Protein AF-V8NQJ3-F1 (afdb_monomer)

pLDDT: mean 72.66, std 20.2, range [33.78, 96.94]

Foldseek 3Di:
DDDPPCVVVVPDDDDDLADFPAWPAWDDLDPPGAIKTKTQQDWDFPDADPPRWTKIARAFMFIFGPDPDDTDNRVHHHDCVRPPPPPDDDDPDDDDDDDDPPDDDDDDDDDDDDDDCVVVVVVVVVVVVSVVVSVVVVRCVRNVVSPDMDTPVDGPVDDPVVVVVVPDDPDDPVPPDDPPPPPDDD

Structure (mmCIF, N/CA/C/O backbone):
data_AF-V8NQJ3-F1
#
_entry.id   AF-V8NQJ3-F1
#
loop_
_atom_site.group_PDB
_atom_site.id
_atom_site.type_symbol
_atom_site.label_atom_id
_atom_site.label_alt_id
_atom_site.label_comp_id
_atom_site.label_asym_id
_atom_site.label_entity_id
_atom_site.label_seq_id
_atom_site.pdbx_PDB_ins_code
_atom_site.Cartn_x
_atom_site.Cartn_y
_atom_site.Cartn_z
_atom_site.occupancy
_atom_site.B_iso_or_equiv
_atom_site.auth_seq_id
_atom_site.auth_comp_id
_atom_site.auth_asym_id
_atom_site.auth_atom_id
_atom_site.pdbx_PDB_model_num
ATOM 1 N N . SER A 1 1 ? 23.469 13.406 15.834 1.00 38.50 1 SER A N 1
ATOM 2 C CA . SER A 1 1 ? 22.458 12.805 16.725 1.00 38.50 1 SER A CA 1
ATOM 3 C C . SER A 1 1 ? 21.924 11.533 16.077 1.00 38.50 1 SER A C 1
ATOM 5 O O . SER A 1 1 ? 21.047 11.592 15.229 1.00 38.50 1 SER A O 1
ATOM 7 N N . SER A 1 2 ? 22.512 10.380 16.403 1.00 43.56 2 SER A N 1
ATOM 8 C CA . SER A 1 2 ? 22.110 9.062 15.890 1.00 43.56 2 SER A CA 1
ATOM 9 C C . SER A 1 2 ? 21.395 8.282 16.999 1.00 43.56 2 SER A C 1
ATOM 11 O O . SER A 1 2 ? 22.051 7.625 17.801 1.00 43.56 2 SER A O 1
ATOM 13 N N . SER A 1 3 ? 20.068 8.386 17.094 1.00 43.66 3 SER A N 1
ATOM 14 C CA . SER A 1 3 ? 19.289 7.734 18.166 1.00 43.66 3 SER A CA 1
ATOM 15 C C . SER A 1 3 ? 18.187 6.798 17.660 1.00 43.66 3 SER A C 1
ATOM 17 O O . SER A 1 3 ? 17.206 6.592 18.358 1.00 43.66 3 SER A O 1
ATOM 19 N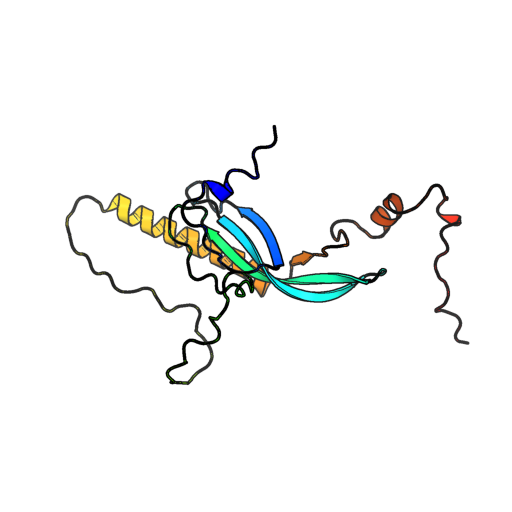 N . ALA A 1 4 ? 18.304 6.249 16.448 1.00 50.66 4 ALA A N 1
ATOM 20 C CA . ALA A 1 4 ? 17.268 5.363 15.903 1.00 50.66 4 ALA A CA 1
ATOM 21 C C . ALA A 1 4 ? 17.498 3.871 16.222 1.00 50.66 4 ALA A C 1
ATOM 23 O O . ALA A 1 4 ? 16.553 3.095 16.238 1.00 50.66 4 ALA A O 1
ATOM 24 N N . ALA A 1 5 ? 18.742 3.450 16.479 1.00 47.25 5 ALA A N 1
ATOM 25 C CA . ALA A 1 5 ? 19.069 2.029 16.647 1.00 47.25 5 ALA A CA 1
ATOM 26 C C . ALA A 1 5 ? 18.864 1.503 18.082 1.00 47.25 5 ALA A C 1
ATOM 28 O O . ALA A 1 5 ? 18.728 0.299 18.279 1.00 47.25 5 ALA A O 1
ATOM 29 N N . THR A 1 6 ? 18.835 2.385 19.085 1.00 47.88 6 THR A N 1
ATOM 30 C CA . THR A 1 6 ? 18.757 2.018 20.510 1.00 47.88 6 THR A CA 1
ATOM 31 C C . THR A 1 6 ? 17.348 1.657 20.987 1.00 47.88 6 THR A C 1
ATOM 33 O O . THR A 1 6 ? 17.214 1.009 22.019 1.00 47.88 6 THR A O 1
ATOM 36 N N . ASP A 1 7 ? 16.307 2.030 20.243 1.00 54.75 7 ASP A N 1
ATOM 37 C CA . ASP A 1 7 ? 14.912 1.906 20.689 1.00 54.75 7 ASP A CA 1
ATOM 38 C C . ASP A 1 7 ? 14.389 0.456 20.610 1.00 54.75 7 ASP A C 1
ATOM 40 O O . ASP A 1 7 ? 13.633 -0.006 21.459 1.00 54.75 7 ASP A O 1
ATOM 44 N N . LEU A 1 8 ? 14.890 -0.332 19.652 1.00 53.75 8 LEU A N 1
ATOM 45 C CA . LEU A 1 8 ? 14.548 -1.756 19.513 1.00 53.75 8 LEU A CA 1
ATOM 46 C C . LEU A 1 8 ? 15.087 -2.627 20.658 1.00 53.75 8 LEU A C 1
ATOM 48 O O . LEU A 1 8 ? 14.506 -3.667 20.949 1.00 53.75 8 LEU A O 1
ATOM 52 N N . LEU A 1 9 ? 16.186 -2.216 21.302 1.00 53.75 9 LEU A N 1
ATOM 53 C CA . LEU A 1 9 ? 16.760 -2.922 22.456 1.00 53.75 9 LEU A CA 1
ATOM 54 C C . LEU A 1 9 ? 16.018 -2.605 23.763 1.00 53.75 9 LEU A C 1
ATOM 56 O O . LEU A 1 9 ? 16.155 -3.344 24.735 1.00 53.75 9 LEU A O 1
ATOM 60 N N . LEU A 1 10 ? 15.253 -1.508 23.785 1.00 56.38 10 LEU A N 1
ATOM 61 C CA . LEU A 1 10 ? 14.427 -1.071 24.914 1.00 56.38 10 LEU A CA 1
ATOM 62 C C . LEU A 1 10 ? 12.956 -1.479 24.759 1.00 56.38 10 LEU A C 1
ATOM 64 O O . LEU A 1 10 ? 12.214 -1.459 25.741 1.00 56.38 10 LEU A O 1
ATOM 68 N N . ALA A 1 11 ? 12.535 -1.863 23.552 1.00 60.19 11 ALA A N 1
ATOM 69 C CA . ALA A 1 11 ? 11.205 -2.386 23.292 1.00 60.19 11 ALA A CA 1
ATOM 70 C C . ALA A 1 11 ? 10.980 -3.670 24.105 1.00 60.19 11 ALA A C 1
ATOM 72 O O . ALA A 1 11 ? 11.641 -4.690 23.903 1.00 60.19 11 ALA A O 1
ATOM 73 N N . TRP A 1 12 ? 10.035 -3.617 25.042 1.00 51.47 12 TRP A N 1
ATOM 74 C CA . TRP A 1 12 ? 9.617 -4.785 25.805 1.00 51.47 12 TRP A CA 1
ATOM 75 C C . TRP A 1 12 ? 8.972 -5.796 24.850 1.00 51.47 12 TRP A C 1
ATOM 77 O O . TRP A 1 12 ? 7.863 -5.586 24.376 1.00 51.47 12 TRP A O 1
ATOM 87 N N . ASN A 1 13 ? 9.685 -6.890 24.572 1.00 64.94 13 ASN A N 1
ATOM 88 C CA . ASN A 1 13 ? 9.220 -8.045 23.799 1.00 64.94 13 ASN A CA 1
ATOM 89 C C . ASN A 1 13 ? 8.746 -7.726 22.357 1.00 64.94 13 ASN A C 1
ATOM 91 O O . ASN A 1 13 ? 7.544 -7.727 22.086 1.00 64.94 13 ASN A O 1
ATOM 95 N N . PRO A 1 14 ? 9.662 -7.469 21.401 1.00 74.50 14 PRO A N 1
ATOM 96 C CA . PRO A 1 14 ? 9.281 -7.230 20.011 1.00 74.50 14 PRO A CA 1
ATOM 97 C C . PRO A 1 14 ? 8.636 -8.475 19.383 1.00 74.50 14 PRO A C 1
ATOM 99 O O . PRO A 1 14 ? 9.242 -9.545 19.318 1.00 74.50 14 PRO A O 1
ATOM 102 N N . ILE A 1 15 ? 7.419 -8.318 18.858 1.00 77.56 15 ILE A N 1
ATOM 103 C CA . ILE A 1 15 ? 6.673 -9.380 18.171 1.00 77.56 15 ILE A CA 1
ATOM 104 C C . ILE A 1 15 ? 6.784 -9.179 16.657 1.00 77.56 15 ILE A C 1
ATOM 106 O O . ILE A 1 15 ? 6.518 -8.101 16.126 1.00 77.56 15 ILE A O 1
ATOM 110 N N . CYS A 1 16 ? 7.164 -10.233 15.934 1.00 83.38 16 CYS A N 1
ATOM 111 C CA . CYS A 1 16 ? 7.208 -10.202 14.477 1.00 83.38 16 CYS A CA 1
ATOM 112 C C . CYS A 1 16 ? 5.820 -10.481 13.885 1.00 83.38 16 CYS A C 1
ATOM 114 O O . CYS A 1 16 ? 5.346 -11.614 13.934 1.00 83.38 16 CYS A O 1
ATOM 116 N N . LEU A 1 17 ? 5.210 -9.462 13.273 1.00 83.31 17 LEU A N 1
ATOM 117 C CA . LEU A 1 17 ? 3.876 -9.569 12.668 1.00 83.31 17 LEU A CA 1
ATOM 118 C C . LEU A 1 17 ? 3.873 -10.220 11.277 1.00 83.31 17 LEU A C 1
ATOM 120 O O . LEU A 1 17 ? 2.844 -10.731 10.862 1.00 83.31 17 LEU A O 1
ATOM 124 N N . GLY A 1 18 ? 5.005 -10.221 10.565 1.00 88.00 18 GLY A N 1
ATOM 125 C CA . GLY A 1 18 ? 5.142 -10.836 9.242 1.00 88.00 18 GLY A CA 1
ATOM 126 C C . GLY A 1 18 ? 5.913 -9.973 8.243 1.00 88.00 18 GLY A C 1
ATOM 127 O O . GLY A 1 18 ? 6.591 -9.015 8.622 1.00 88.00 18 GLY A O 1
ATOM 128 N N . LEU A 1 19 ? 5.841 -10.353 6.969 1.00 89.81 19 LEU A N 1
ATOM 129 C CA . LEU A 1 19 ? 6.437 -9.660 5.830 1.00 89.81 19 LEU A CA 1
ATOM 130 C C . LEU A 1 19 ? 5.389 -8.830 5.082 1.00 89.81 19 LEU A C 1
ATOM 132 O O . LEU A 1 19 ? 4.207 -9.168 5.044 1.00 89.81 19 LEU A O 1
ATOM 136 N N . ILE A 1 20 ? 5.862 -7.747 4.472 1.00 94.19 20 ILE A N 1
ATOM 137 C CA . ILE A 1 20 ? 5.082 -6.825 3.648 1.00 94.19 20 ILE A CA 1
ATOM 138 C C . ILE A 1 20 ? 5.884 -6.428 2.408 1.00 94.19 20 ILE A C 1
ATOM 140 O O . ILE A 1 20 ? 7.114 -6.444 2.424 1.00 94.19 20 ILE A O 1
ATOM 144 N N . GLU A 1 21 ? 5.178 -6.027 1.357 1.00 94.94 21 GLU A N 1
ATOM 145 C CA . GLU A 1 21 ? 5.757 -5.593 0.078 1.00 94.94 21 GLU A CA 1
ATOM 146 C C . GLU A 1 21 ? 6.196 -4.123 0.093 1.00 94.94 21 GLU A C 1
ATOM 148 O O . GLU A 1 21 ? 7.032 -3.700 -0.706 1.00 94.94 21 GLU A O 1
ATOM 153 N N . GLY A 1 22 ? 5.614 -3.317 0.983 1.00 93.75 22 GLY A N 1
ATOM 154 C CA . GLY A 1 22 ? 5.926 -1.897 1.082 1.00 93.75 22 GLY A CA 1
ATOM 155 C C . GLY A 1 22 ? 5.075 -1.155 2.104 1.00 93.75 22 GLY A C 1
ATOM 156 O O . GLY A 1 22 ? 4.089 -1.675 2.623 1.00 93.75 22 GLY A O 1
ATOM 157 N N . ILE A 1 23 ? 5.465 0.085 2.387 1.00 95.31 23 ILE A N 1
ATOM 158 C CA . ILE A 1 23 ? 4.742 1.001 3.273 1.00 95.31 23 ILE A CA 1
ATOM 159 C C . ILE A 1 23 ? 4.101 2.073 2.397 1.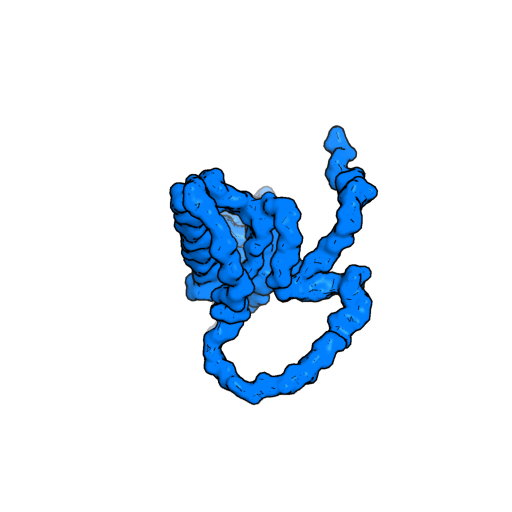00 95.31 23 ILE A C 1
ATOM 161 O O . ILE A 1 23 ? 4.791 2.702 1.599 1.00 95.31 23 ILE A O 1
ATOM 165 N N . ILE A 1 24 ? 2.797 2.293 2.559 1.00 95.19 24 ILE A N 1
ATOM 166 C CA . ILE A 1 24 ? 2.090 3.395 1.893 1.00 95.19 24 ILE A CA 1
ATOM 167 C C . ILE A 1 24 ? 2.265 4.670 2.719 1.00 95.19 24 ILE A C 1
ATOM 169 O O . ILE A 1 24 ? 2.601 5.722 2.184 1.00 95.19 24 ILE A O 1
ATOM 173 N N . GLY A 1 25 ? 2.066 4.574 4.035 1.00 94.44 25 GLY A N 1
ATOM 174 C CA . GLY A 1 25 ? 2.270 5.691 4.952 1.00 94.44 25 GLY A CA 1
ATOM 175 C C . GLY A 1 25 ? 1.344 5.651 6.159 1.00 94.44 25 GLY A C 1
ATOM 176 O O . GLY A 1 25 ? 0.663 4.658 6.410 1.00 94.44 25 GLY A O 1
ATOM 177 N N . LYS A 1 26 ? 1.323 6.757 6.906 1.00 94.12 26 LYS A N 1
ATOM 178 C CA . LYS A 1 26 ? 0.392 6.968 8.019 1.00 94.12 26 LYS A CA 1
ATOM 179 C C . LYS A 1 26 ? -0.788 7.827 7.570 1.00 94.12 26 LYS A C 1
ATOM 181 O O . LYS A 1 26 ? -0.587 8.823 6.877 1.00 94.12 26 LYS A O 1
ATOM 186 N N . ILE A 1 27 ? -1.993 7.484 8.003 1.00 93.56 27 ILE A N 1
ATOM 187 C CA . ILE A 1 27 ? -3.217 8.226 7.693 1.00 93.56 27 ILE A CA 1
ATOM 188 C C . ILE A 1 27 ? -4.071 8.397 8.945 1.00 93.56 27 ILE A C 1
ATOM 190 O O . ILE A 1 27 ? -4.135 7.511 9.790 1.00 93.56 27 ILE A O 1
ATOM 194 N N . GLN A 1 28 ? -4.747 9.534 9.053 1.00 93.31 28 GLN A N 1
ATOM 195 C CA . GLN A 1 28 ? -5.809 9.743 10.025 1.00 93.31 28 GLN A CA 1
ATOM 196 C C . GLN A 1 28 ? -7.115 9.932 9.253 1.00 93.31 28 GLN A C 1
ATOM 198 O O . GLN A 1 28 ? -7.254 10.893 8.502 1.00 93.31 28 GLN A O 1
ATOM 203 N N . LEU A 1 29 ? -8.053 8.993 9.398 1.00 89.81 29 LEU A N 1
ATOM 204 C CA . LEU A 1 29 ? -9.296 8.983 8.612 1.00 89.81 29 LEU A CA 1
ATOM 205 C C . LEU A 1 29 ? -10.284 10.076 9.048 1.00 89.81 29 LEU A C 1
ATOM 207 O O . LEU A 1 29 ? -11.087 10.548 8.250 1.00 89.81 29 LEU A O 1
ATOM 211 N N . HIS A 1 30 ? -10.221 10.480 10.315 1.00 90.94 30 HIS A N 1
ATOM 212 C CA . HIS A 1 30 ? -10.990 11.579 10.890 1.00 90.94 30 HIS A CA 1
ATOM 213 C C . HIS A 1 30 ? -10.232 12.130 12.102 1.00 90.94 30 HIS A C 1
ATOM 215 O O . HIS A 1 30 ? -9.543 11.366 12.774 1.00 90.94 30 HIS A O 1
ATOM 221 N N . THR A 1 31 ? -10.384 13.416 12.424 1.00 88.88 31 THR A N 1
ATOM 222 C CA . THR A 1 31 ? -9.648 14.085 13.521 1.00 88.88 31 THR A CA 1
ATOM 223 C C . THR A 1 31 ? -9.792 13.383 14.867 1.00 88.88 31 THR A C 1
ATOM 225 O O . THR A 1 31 ? -8.861 13.368 15.666 1.00 88.88 31 THR A O 1
ATOM 228 N N . ASP A 1 32 ? -10.950 12.766 15.092 1.00 86.44 32 ASP A N 1
ATOM 229 C CA . ASP A 1 32 ? -11.252 12.065 16.339 1.00 86.44 32 ASP A CA 1
ATOM 230 C C . ASP A 1 32 ? -10.843 10.586 16.311 1.00 86.44 32 ASP A C 1
ATOM 232 O O . ASP A 1 32 ? -10.880 9.930 17.349 1.00 86.44 32 ASP A O 1
ATOM 236 N N . LEU A 1 33 ? -10.485 10.027 15.154 1.00 86.50 33 LEU A N 1
ATOM 237 C CA . LEU A 1 33 ? -10.079 8.626 14.994 1.00 86.50 33 LEU A CA 1
ATOM 238 C C . LEU A 1 33 ? -8.562 8.453 15.190 1.00 86.50 33 LEU A C 1
ATOM 240 O O . LEU A 1 33 ? -7.808 9.417 15.009 1.00 86.50 33 LEU A O 1
ATOM 244 N N . PRO A 1 34 ? -8.099 7.243 15.568 1.00 88.62 34 PRO A N 1
ATOM 245 C CA . PRO A 1 34 ? -6.674 6.967 15.700 1.00 88.62 34 PRO A CA 1
ATOM 246 C C . PRO A 1 34 ? -5.944 7.096 14.359 1.00 88.62 34 PRO A C 1
ATOM 248 O O . PRO A 1 34 ? -6.537 7.076 13.277 1.00 88.62 34 PRO A O 1
ATOM 251 N N . TRP A 1 35 ? -4.621 7.214 14.441 1.00 92.19 35 TRP A N 1
ATOM 252 C CA . TRP A 1 35 ? -3.763 7.090 13.271 1.00 92.19 35 TRP A CA 1
ATOM 253 C C . TRP A 1 35 ? -3.672 5.631 12.839 1.00 92.19 35 TRP A C 1
ATOM 255 O O . TRP A 1 35 ? -3.605 4.730 13.669 1.00 92.19 35 TRP A O 1
ATOM 265 N N . TRP A 1 36 ? -3.610 5.418 11.534 1.00 91.94 36 TRP A N 1
ATOM 266 C CA . TRP A 1 36 ? -3.482 4.117 10.901 1.00 91.94 36 TRP A CA 1
ATOM 267 C C . TRP A 1 36 ? -2.198 4.069 10.081 1.00 91.94 36 TRP A C 1
ATOM 269 O O . TRP A 1 36 ? -1.865 5.022 9.375 1.00 91.94 36 TRP A O 1
ATOM 279 N N . LEU A 1 37 ? -1.483 2.953 10.156 1.00 93.00 37 LEU A N 1
ATOM 280 C CA . LEU A 1 37 ? -0.360 2.632 9.287 1.00 93.00 37 LEU A CA 1
ATOM 281 C C . LEU A 1 37 ? -0.857 1.748 8.144 1.00 93.00 37 LEU A C 1
ATOM 283 O O . LEU A 1 37 ? -1.357 0.649 8.379 1.00 93.00 37 LEU A O 1
ATOM 287 N N . LEU A 1 38 ? -0.712 2.232 6.914 1.00 94.00 38 LEU A N 1
ATOM 288 C CA . LEU A 1 38 ? -1.087 1.512 5.704 1.00 94.00 38 LEU A CA 1
ATOM 289 C C . LEU A 1 38 ? 0.124 0.826 5.087 1.00 94.00 38 LEU A C 1
ATOM 291 O O . LEU A 1 38 ? 1.142 1.466 4.793 1.00 94.00 38 LEU A O 1
ATOM 295 N N . LEU A 1 39 ? -0.019 -0.472 4.846 1.00 94.62 39 LEU A N 1
ATOM 296 C CA . LEU A 1 39 ? 1.024 -1.335 4.307 1.00 94.62 39 LEU A CA 1
ATOM 297 C C . LEU A 1 39 ? 0.517 -2.060 3.059 1.00 94.62 39 LEU A C 1
ATOM 299 O O . LEU A 1 39 ? -0.655 -2.426 2.966 1.00 94.62 39 LEU A O 1
ATOM 303 N N . ILE A 1 40 ? 1.421 -2.306 2.117 1.00 95.50 40 ILE A N 1
ATOM 304 C CA . ILE A 1 40 ? 1.184 -3.148 0.947 1.00 95.50 40 ILE A CA 1
ATOM 305 C C . ILE A 1 40 ? 1.408 -4.592 1.382 1.00 95.50 40 ILE A C 1
ATOM 307 O O . ILE A 1 40 ? 2.528 -4.986 1.710 1.00 95.50 40 ILE A O 1
ATOM 311 N N . ARG A 1 41 ? 0.335 -5.381 1.389 1.00 93.81 41 ARG A N 1
ATOM 312 C CA . ARG A 1 41 ? 0.388 -6.798 1.755 1.00 93.81 41 ARG A CA 1
ATOM 313 C C . ARG A 1 41 ? 0.665 -7.676 0.543 1.00 93.81 41 ARG A C 1
ATOM 315 O O . ARG A 1 41 ? 1.422 -8.628 0.653 1.00 93.81 41 ARG A O 1
ATOM 322 N N . GLN A 1 42 ? 0.033 -7.380 -0.591 1.00 94.56 42 GLN A N 1
ATOM 323 C CA . GLN A 1 42 ? 0.224 -8.129 -1.830 1.00 94.56 42 GLN A CA 1
ATOM 324 C C . GLN A 1 42 ? 0.298 -7.185 -3.023 1.00 94.56 42 GLN A C 1
ATOM 326 O O . GLN A 1 42 ? -0.355 -6.135 -3.067 1.00 94.56 42 GLN A O 1
ATOM 331 N N . LYS A 1 43 ? 1.079 -7.611 -4.010 1.00 95.44 43 LYS A N 1
ATOM 332 C CA . LYS A 1 43 ? 1.227 -6.961 -5.306 1.00 95.44 43 LYS A CA 1
ATOM 333 C C . LYS A 1 43 ? 1.188 -8.004 -6.419 1.00 95.44 43 LYS A C 1
ATOM 335 O O . LYS A 1 43 ? 1.416 -9.188 -6.179 1.00 95.44 43 LYS A O 1
ATOM 340 N N . VAL A 1 44 ? 0.971 -7.553 -7.646 1.00 96.25 44 VAL A N 1
ATOM 341 C CA . VAL A 1 44 ? 1.177 -8.359 -8.855 1.00 96.25 44 VAL A CA 1
ATOM 342 C C . VAL A 1 44 ? 1.981 -7.556 -9.870 1.00 96.25 44 VAL A C 1
ATOM 344 O O . VAL A 1 44 ? 1.749 -6.361 -10.033 1.00 96.25 44 VAL A O 1
ATOM 347 N N . VAL A 1 45 ? 2.942 -8.187 -10.543 1.00 96.69 45 VAL A N 1
ATOM 348 C CA . VAL A 1 45 ? 3.663 -7.550 -11.654 1.00 96.69 45 VAL A CA 1
ATOM 349 C C . VAL A 1 45 ? 2.736 -7.519 -12.864 1.00 96.69 45 VAL A C 1
ATOM 351 O O . VAL A 1 45 ? 2.261 -8.563 -13.303 1.00 96.69 45 VAL A O 1
ATOM 354 N N . VAL A 1 46 ? 2.462 -6.326 -13.387 1.00 96.81 46 VAL A N 1
ATOM 355 C CA . VAL A 1 46 ? 1.551 -6.115 -14.527 1.00 96.81 46 VAL A CA 1
ATOM 356 C C . VAL A 1 46 ? 2.284 -5.806 -15.827 1.00 96.81 46 VAL A C 1
ATOM 358 O O . VAL A 1 46 ? 1.684 -5.827 -16.896 1.00 96.81 46 VAL A O 1
ATOM 361 N N . GLY A 1 47 ? 3.582 -5.521 -15.753 1.00 95.56 47 GLY A N 1
ATOM 362 C CA . GLY A 1 47 ? 4.395 -5.237 -16.923 1.00 95.56 47 GLY A CA 1
ATOM 363 C C . GLY A 1 47 ? 5.830 -4.897 -16.557 1.00 95.56 47 GLY A C 1
ATOM 364 O O . GLY A 1 47 ? 6.183 -4.805 -15.381 1.00 95.56 47 GLY A O 1
ATOM 365 N N . LYS A 1 48 ? 6.644 -4.695 -17.591 1.00 94.88 48 LYS A N 1
ATOM 366 C CA . LYS A 1 48 ? 8.037 -4.268 -17.474 1.00 94.88 48 LYS A CA 1
ATOM 367 C C . LYS A 1 48 ? 8.283 -3.060 -18.360 1.00 94.88 48 LYS A C 1
ATOM 369 O O . LYS A 1 48 ? 7.858 -3.042 -19.515 1.00 94.88 48 LYS A O 1
ATOM 374 N N . LEU A 1 49 ? 8.966 -2.062 -17.818 1.00 89.69 49 LEU A N 1
ATOM 375 C CA . LEU A 1 49 ? 9.473 -0.925 -18.578 1.00 89.69 49 LEU A CA 1
ATOM 376 C C . LEU A 1 49 ? 10.876 -1.239 -19.127 1.00 89.69 49 LEU A C 1
ATOM 378 O O . LEU A 1 49 ? 11.539 -2.152 -18.623 1.00 89.69 49 LEU A O 1
ATOM 382 N N . PRO A 1 50 ? 11.350 -0.500 -20.150 1.00 87.00 50 PRO A N 1
ATOM 383 C CA . PRO A 1 50 ? 12.714 -0.643 -20.653 1.00 87.00 50 PRO A CA 1
ATOM 384 C C . PRO A 1 50 ? 13.744 -0.545 -19.524 1.00 87.00 50 PRO A C 1
ATOM 386 O O . PRO A 1 50 ? 13.617 0.314 -18.657 1.00 87.00 50 PRO A O 1
ATOM 389 N N . GLY A 1 51 ? 14.763 -1.406 -19.552 1.00 85.81 51 GLY A N 1
ATOM 390 C CA . GLY A 1 51 ? 15.718 -1.535 -18.444 1.00 85.81 51 GLY A CA 1
ATOM 391 C C . GLY A 1 51 ? 15.299 -2.544 -17.370 1.00 85.81 51 GLY A C 1
ATOM 392 O O . GLY A 1 51 ? 15.833 -2.501 -16.269 1.00 85.81 51 GLY A O 1
ATOM 393 N N . ASP A 1 52 ? 14.358 -3.441 -17.689 1.00 90.94 52 ASP A N 1
ATOM 394 C CA . ASP A 1 52 ? 13.870 -4.507 -16.801 1.00 90.94 52 ASP A CA 1
ATOM 395 C C . ASP A 1 52 ? 13.269 -3.997 -15.482 1.00 90.94 52 ASP A C 1
ATOM 397 O O . ASP A 1 52 ? 13.319 -4.663 -14.448 1.00 90.94 52 ASP A O 1
ATOM 401 N N . HIS A 1 53 ? 12.651 -2.815 -15.514 1.00 93.06 53 HIS A N 1
ATOM 402 C CA . HIS A 1 53 ? 11.955 -2.271 -14.353 1.00 93.06 53 HIS A CA 1
ATOM 403 C C . HIS A 1 53 ? 10.540 -2.841 -14.257 1.00 93.06 53 HIS A C 1
ATOM 405 O O . HIS A 1 53 ? 9.680 -2.543 -15.091 1.00 93.06 53 HIS A O 1
ATOM 411 N N . ASP A 1 54 ? 10.278 -3.626 -13.215 1.00 96.44 54 ASP A N 1
ATOM 412 C CA . ASP A 1 54 ? 8.954 -4.190 -12.963 1.00 96.44 54 ASP A CA 1
ATOM 413 C C . ASP A 1 54 ? 7.960 -3.105 -12.539 1.00 96.44 54 ASP A C 1
ATOM 415 O O . ASP A 1 54 ? 8.212 -2.325 -11.614 1.00 96.44 54 ASP A O 1
ATOM 419 N N . VAL A 1 55 ? 6.790 -3.107 -13.174 1.00 96.94 55 VAL A N 1
ATOM 420 C CA . VAL A 1 55 ? 5.624 -2.326 -12.761 1.00 96.94 55 VAL A CA 1
ATOM 421 C C . VAL A 1 55 ? 4.702 -3.243 -11.976 1.00 96.94 55 VAL A C 1
ATOM 423 O O . VAL A 1 55 ? 4.191 -4.238 -12.494 1.00 96.94 55 VAL A O 1
ATOM 426 N N . CYS A 1 56 ? 4.494 -2.907 -10.709 1.00 96.94 56 CYS A N 1
ATOM 427 C CA . CYS A 1 56 ? 3.665 -3.655 -9.781 1.00 96.94 56 CYS A CA 1
ATOM 428 C C . CYS A 1 56 ? 2.345 -2.921 -9.547 1.00 96.94 56 CYS A C 1
ATOM 430 O O . CYS A 1 56 ? 2.330 -1.717 -9.302 1.00 96.94 56 CYS A O 1
ATOM 432 N N . LYS A 1 57 ? 1.241 -3.660 -9.565 1.00 96.62 57 LYS A N 1
ATOM 433 C CA . LYS A 1 57 ? -0.072 -3.216 -9.103 1.00 96.62 57 LYS A CA 1
ATOM 434 C C . LYS A 1 57 ? -0.278 -3.682 -7.668 1.00 96.62 57 LYS A C 1
ATOM 436 O O . LYS A 1 57 ? -0.008 -4.844 -7.358 1.00 96.62 57 LYS A O 1
ATOM 441 N N . ILE A 1 58 ? -0.769 -2.800 -6.804 1.00 96.25 58 ILE A N 1
ATOM 442 C CA . ILE A 1 58 ? -1.171 -3.167 -5.441 1.00 96.25 58 ILE A CA 1
ATOM 443 C C . ILE A 1 58 ? -2.462 -3.986 -5.526 1.00 96.25 58 ILE A C 1
ATOM 445 O O . ILE A 1 58 ? -3.422 -3.547 -6.150 1.00 96.25 58 ILE A O 1
ATOM 449 N N . THR A 1 59 ? -2.485 -5.175 -4.920 1.00 94.75 59 THR A N 1
ATOM 450 C CA . THR A 1 59 ? -3.668 -6.059 -4.930 1.00 94.75 59 THR A CA 1
ATOM 451 C C . THR A 1 59 ? -4.297 -6.215 -3.559 1.00 94.75 59 THR A C 1
ATOM 453 O O . THR A 1 59 ? -5.506 -6.401 -3.463 1.00 94.75 59 THR A O 1
ATOM 456 N N . LYS A 1 60 ? -3.500 -6.125 -2.488 1.00 93.81 60 LYS A N 1
ATOM 457 C CA . LYS A 1 60 ? -4.010 -6.077 -1.115 1.00 93.81 60 LYS A CA 1
ATOM 458 C C . LYS A 1 60 ? -3.195 -5.124 -0.270 1.00 93.81 60 LYS A C 1
ATOM 460 O O . LYS A 1 60 ? -1.963 -5.111 -0.331 1.00 93.81 60 LYS A O 1
ATOM 465 N N . ILE A 1 61 ? -3.899 -4.403 0.588 1.00 94.25 61 ILE A N 1
ATOM 466 C CA . ILE A 1 61 ? -3.314 -3.586 1.644 1.00 94.25 61 ILE A CA 1
ATOM 467 C C . ILE A 1 61 ? -3.737 -4.122 3.009 1.00 94.25 61 ILE A C 1
ATOM 469 O O . ILE A 1 61 ? -4.678 -4.909 3.115 1.00 94.25 61 ILE A O 1
ATOM 473 N N . VAL A 1 62 ? -3.046 -3.685 4.053 1.00 93.12 62 VAL A N 1
ATOM 474 C CA . VAL A 1 62 ? -3.481 -3.853 5.439 1.00 93.12 62 VAL A CA 1
ATOM 475 C C . VAL A 1 62 ? -3.351 -2.520 6.167 1.00 93.12 62 VAL A C 1
ATOM 477 O O . VAL A 1 62 ? -2.444 -1.735 5.880 1.00 93.12 62 VAL A O 1
ATOM 480 N N . ALA A 1 63 ? -4.278 -2.257 7.083 1.00 91.56 63 ALA A N 1
ATOM 481 C CA . ALA A 1 63 ? -4.289 -1.069 7.919 1.00 91.56 63 ALA A CA 1
ATOM 482 C C . ALA A 1 63 ? -4.097 -1.498 9.376 1.00 91.56 63 ALA A C 1
ATOM 484 O O . ALA A 1 63 ? -4.865 -2.314 9.881 1.00 91.56 63 ALA A O 1
ATOM 485 N N . ILE A 1 64 ? -3.076 -0.959 10.041 1.00 89.38 64 ILE A N 1
ATOM 486 C CA . ILE A 1 64 ? -2.781 -1.241 11.450 1.00 89.38 64 ILE A CA 1
ATOM 487 C C . ILE A 1 64 ? -3.075 0.021 12.262 1.00 89.38 64 ILE A C 1
ATOM 489 O O . ILE A 1 64 ? -2.487 1.065 11.961 1.00 89.38 64 ILE A O 1
ATOM 493 N N . PRO A 1 65 ? -3.947 -0.028 13.280 1.00 88.25 65 PRO A N 1
ATOM 494 C CA . PRO A 1 65 ? -4.167 1.124 14.138 1.00 88.25 65 PRO A CA 1
ATOM 495 C C . PRO A 1 65 ? -2.914 1.362 14.987 1.00 88.25 65 PRO A C 1
ATOM 497 O O . PRO A 1 65 ? -2.409 0.455 15.644 1.00 88.25 65 PRO A O 1
ATOM 500 N N . LEU A 1 66 ? -2.415 2.595 15.004 1.00 83.25 66 LEU A N 1
ATOM 501 C CA . LEU A 1 66 ? -1.304 3.035 15.853 1.00 83.25 66 LEU A CA 1
ATOM 502 C C . LEU A 1 66 ? -1.815 3.357 17.265 1.00 83.25 66 LEU A C 1
ATOM 504 O O . LEU A 1 66 ? -1.679 4.475 17.758 1.00 83.25 66 LEU A O 1
ATOM 508 N N . SER A 1 67 ? -2.474 2.381 17.880 1.00 77.50 67 SER A N 1
ATOM 509 C CA . SER A 1 67 ? -2.992 2.446 19.248 1.00 77.50 67 SER A CA 1
ATOM 510 C C . SER A 1 67 ? -2.308 1.396 20.121 1.00 77.50 67 SER A C 1
ATOM 512 O O . SER A 1 67 ? -1.715 0.462 19.596 1.00 77.50 67 SER A O 1
ATOM 514 N N . GLU A 1 68 ? -2.440 1.509 21.441 1.00 60.12 68 GLU A N 1
ATOM 515 C CA . GLU A 1 68 ? -1.899 0.535 22.407 1.00 60.12 68 GLU A CA 1
ATOM 516 C C . GLU A 1 68 ? -2.623 -0.827 22.394 1.00 60.12 68 GLU A C 1
ATOM 518 O O . GLU A 1 68 ? -2.236 -1.738 23.119 1.00 60.12 68 GLU A O 1
ATOM 523 N N . ALA A 1 69 ? -3.687 -0.977 21.598 1.00 62.94 69 ALA A N 1
ATOM 524 C CA . ALA A 1 69 ? -4.399 -2.241 21.455 1.00 62.94 69 ALA A CA 1
ATOM 525 C C . ALA A 1 69 ? -3.544 -3.289 20.722 1.00 62.94 69 ALA A C 1
ATOM 527 O O . ALA A 1 69 ? -2.803 -2.960 19.794 1.00 62.94 69 ALA A O 1
ATOM 528 N N . GLU A 1 70 ? -3.678 -4.556 21.125 1.00 55.50 70 GLU A N 1
ATOM 529 C CA . GLU A 1 70 ? -2.936 -5.659 20.514 1.00 55.50 70 GLU A CA 1
ATOM 530 C C . GLU A 1 70 ? -3.179 -5.736 18.994 1.00 55.50 70 GLU A C 1
ATOM 532 O O . GLU A 1 70 ? -4.309 -5.521 18.530 1.00 55.50 70 GLU A O 1
ATOM 537 N N . PRO A 1 71 ? -2.131 -6.045 18.206 1.00 56.28 71 PRO A N 1
ATOM 538 C CA . PRO A 1 71 ? -2.267 -6.197 16.769 1.00 56.28 71 PRO A CA 1
ATOM 539 C C . PRO A 1 71 ? -3.285 -7.297 16.452 1.00 56.28 71 PRO A C 1
ATOM 541 O O . PRO A 1 71 ? -3.159 -8.432 16.906 1.00 56.28 71 PRO A O 1
ATOM 544 N N . GLN A 1 72 ? -4.295 -6.940 15.660 1.00 59.94 72 GLN A N 1
ATOM 545 C CA . GLN A 1 72 ? -5.267 -7.884 15.108 1.00 59.94 72 GLN A CA 1
ATOM 546 C C . GLN A 1 72 ? -4.568 -8.883 14.175 1.00 59.94 72 GLN A C 1
ATOM 548 O O . GLN A 1 72 ? -3.449 -8.634 13.735 1.00 59.94 72 GLN A O 1
ATOM 553 N N . ASP A 1 73 ? -5.215 -10.000 13.845 1.00 65.62 73 ASP A N 1
ATOM 554 C CA . ASP A 1 73 ? -4.670 -10.955 12.878 1.00 65.62 73 ASP A CA 1
ATOM 555 C C . ASP A 1 73 ? -4.580 -10.296 11.487 1.00 65.62 73 ASP A C 1
ATOM 557 O O . ASP A 1 73 ? -5.588 -10.015 10.838 1.00 65.62 73 ASP A O 1
ATOM 561 N N . LEU A 1 74 ? -3.359 -9.947 11.069 1.00 74.31 74 LEU A N 1
ATOM 562 C CA . LEU A 1 74 ? -3.092 -9.199 9.834 1.00 74.31 74 LEU A CA 1
ATOM 563 C C . LEU A 1 74 ? -2.947 -10.127 8.613 1.00 74.31 74 LEU A C 1
ATOM 565 O O . LEU A 1 74 ? -2.759 -9.639 7.490 1.00 74.31 74 LEU A O 1
ATOM 569 N N . ASP A 1 75 ? -2.999 -11.450 8.835 1.00 75.31 75 ASP A N 1
ATOM 570 C CA . ASP A 1 75 ? -2.738 -12.515 7.859 1.00 75.31 75 ASP A CA 1
ATOM 571 C C . ASP A 1 75 ? -1.475 -12.248 6.995 1.00 75.31 75 ASP A C 1
ATOM 573 O O . ASP A 1 75 ? -1.436 -12.514 5.783 1.00 75.31 75 ASP A O 1
ATOM 577 N N . LEU A 1 76 ? -0.442 -11.636 7.576 1.00 84.12 76 LEU A N 1
ATOM 578 C CA . LEU A 1 76 ? 0.805 -11.353 6.865 1.00 84.12 76 LEU A CA 1
ATOM 579 C C . LEU A 1 76 ? 1.583 -12.644 6.610 1.00 84.12 76 LEU A C 1
ATOM 581 O O . LEU A 1 76 ? 1.450 -13.630 7.334 1.00 84.12 76 LEU A O 1
ATOM 585 N N . GLU A 1 77 ? 2.436 -12.634 5.587 1.00 83.12 77 GLU A N 1
ATOM 586 C CA . GLU A 1 77 ? 3.302 -13.784 5.351 1.00 83.12 77 GLU A CA 1
ATOM 587 C C . GLU A 1 77 ? 4.296 -13.947 6.512 1.00 83.12 77 GLU A C 1
ATOM 589 O O . GLU A 1 77 ? 4.931 -12.969 6.924 1.00 83.12 77 GLU A O 1
ATOM 594 N N . PRO A 1 78 ? 4.468 -15.163 7.054 1.00 82.12 78 PRO A N 1
ATOM 595 C CA . PRO A 1 78 ? 5.333 -15.379 8.203 1.00 82.12 78 PRO A CA 1
ATOM 596 C C . PRO A 1 78 ? 6.792 -15.076 7.850 1.00 82.12 78 PRO A C 1
ATOM 598 O O . PRO A 1 78 ? 7.345 -15.548 6.852 1.00 82.12 78 PRO A O 1
ATOM 601 N N . CYS A 1 79 ? 7.459 -14.305 8.707 1.00 83.12 79 CYS A N 1
ATOM 602 C CA . CYS A 1 79 ? 8.878 -14.024 8.534 1.00 83.12 79 CYS A CA 1
ATOM 603 C C . CYS A 1 79 ? 9.702 -15.267 8.872 1.00 83.12 79 CYS A C 1
ATOM 605 O O . CYS A 1 79 ? 9.730 -15.700 10.024 1.00 83.12 79 CYS A O 1
ATOM 607 N N . LYS A 1 80 ? 10.468 -15.777 7.902 1.00 78.44 80 LYS A N 1
ATOM 608 C CA . LYS A 1 80 ? 11.304 -16.981 8.062 1.00 78.44 80 LYS A CA 1
ATOM 609 C C . LYS A 1 80 ? 12.270 -16.932 9.249 1.00 78.44 80 LYS A C 1
ATOM 611 O O . LYS A 1 80 ? 12.679 -17.987 9.691 1.00 78.44 80 LYS A O 1
ATOM 616 N N . LYS A 1 81 ? 12.650 -15.747 9.746 1.00 76.88 81 LYS A N 1
ATOM 617 C CA . LYS A 1 81 ? 13.585 -15.586 10.877 1.00 76.88 81 LYS A CA 1
ATOM 618 C C . LYS A 1 81 ? 12.936 -15.769 12.249 1.00 76.88 81 LYS A C 1
ATOM 620 O O . LYS A 1 81 ? 13.608 -16.206 13.172 1.00 76.88 81 LYS A O 1
ATOM 625 N N . HIS A 1 82 ? 11.662 -15.408 12.380 1.00 72.56 82 HIS A N 1
ATOM 626 C CA . HIS A 1 82 ? 10.963 -15.362 13.670 1.00 72.56 82 HIS A CA 1
ATOM 627 C C . HIS A 1 82 ? 9.777 -16.333 13.739 1.00 72.56 82 HIS A C 1
ATOM 629 O O . HIS A 1 82 ? 9.333 -16.675 14.825 1.00 72.56 82 HIS A O 1
ATOM 635 N N . HIS A 1 83 ? 9.306 -16.824 12.590 1.00 65.75 83 HIS A N 1
ATOM 636 C CA . HIS A 1 83 ? 8.269 -17.848 12.451 1.00 65.75 83 HIS A CA 1
ATOM 637 C C . HIS A 1 83 ? 8.883 -19.177 11.976 1.00 65.75 83 HIS A C 1
ATOM 639 O O . HIS A 1 83 ? 8.426 -19.791 11.011 1.00 65.75 83 HIS A O 1
ATOM 645 N N . PHE A 1 84 ? 9.969 -19.626 12.612 1.00 51.16 84 PHE A N 1
ATOM 646 C CA . PHE A 1 84 ? 10.503 -20.972 12.376 1.00 51.16 84 PHE A CA 1
ATOM 647 C C . PHE A 1 84 ? 9.556 -22.012 13.002 1.00 51.16 84 PHE A C 1
ATOM 649 O O . PHE A 1 84 ? 9.346 -22.003 14.208 1.00 51.16 84 PHE A O 1
ATOM 656 N N . GLY A 1 85 ? 8.996 -22.922 12.197 1.00 50.78 85 GLY A N 1
ATOM 657 C CA . GLY A 1 85 ? 8.236 -24.082 12.693 1.00 50.78 85 GLY A CA 1
ATOM 658 C C . GLY A 1 85 ? 6.710 -23.941 12.743 1.00 50.78 85 GLY A C 1
ATOM 659 O O . GLY A 1 85 ? 6.038 -24.933 13.003 1.00 50.78 85 GLY A O 1
ATOM 660 N N . ILE A 1 86 ? 6.135 -22.782 12.405 1.00 54.22 86 ILE A N 1
ATOM 661 C CA . ILE A 1 86 ? 4.674 -22.617 12.255 1.00 54.22 86 ILE A CA 1
ATOM 662 C C . ILE A 1 86 ? 4.274 -22.991 10.816 1.00 54.22 86 ILE A C 1
ATOM 664 O O . ILE A 1 86 ? 3.741 -22.192 10.052 1.00 54.22 86 ILE A O 1
ATOM 668 N N . TYR A 1 87 ? 4.581 -24.221 10.400 1.00 46.22 87 TYR A N 1
ATOM 669 C CA . TYR A 1 87 ? 3.954 -24.818 9.222 1.00 46.22 87 TYR A CA 1
ATOM 670 C C . TYR A 1 87 ? 2.846 -25.749 9.719 1.00 46.22 87 TYR A C 1
ATOM 672 O O . TYR A 1 87 ? 3.112 -26.894 10.059 1.00 46.22 87 TYR A O 1
ATOM 680 N N . LYS A 1 88 ? 1.606 -25.238 9.686 1.00 41.47 88 LYS A N 1
ATOM 681 C CA . LYS A 1 88 ? 0.323 -25.930 9.927 1.00 41.47 88 LYS A CA 1
ATOM 682 C C . LYS A 1 88 ? -0.002 -26.255 11.394 1.00 41.47 88 LYS A C 1
ATOM 684 O O . LYS A 1 88 ? 0.442 -27.261 11.928 1.00 41.47 88 LYS A O 1
ATOM 689 N N . THR A 1 89 ? -0.940 -25.500 11.967 1.00 37.00 89 THR A N 1
ATOM 690 C CA . THR A 1 89 ? -1.929 -26.111 12.866 1.00 37.00 89 THR A CA 1
ATOM 691 C C . THR A 1 89 ? -2.997 -26.744 11.981 1.00 37.00 89 THR A C 1
ATOM 693 O O . THR A 1 89 ? -3.519 -26.116 11.057 1.00 37.00 89 THR A O 1
ATOM 696 N N . GLU A 1 90 ? -3.227 -28.029 12.203 1.00 36.69 90 GLU A N 1
ATOM 697 C CA . GLU A 1 90 ? -4.117 -28.895 11.447 1.00 36.69 90 GLU A CA 1
ATOM 698 C C . GLU A 1 90 ? -5.517 -28.290 11.280 1.00 36.69 90 GLU A C 1
ATOM 700 O O . GLU A 1 90 ? -6.170 -27.865 12.232 1.00 36.69 90 GLU A O 1
ATOM 705 N N . LYS A 1 91 ? -5.992 -28.287 10.030 1.00 39.72 91 LYS A N 1
ATOM 706 C CA . LYS A 1 91 ? -7.404 -28.110 9.707 1.00 39.72 91 LYS A CA 1
ATOM 707 C C . LYS A 1 91 ? -8.168 -29.289 10.309 1.00 39.72 91 LYS A C 1
ATOM 709 O O . LYS A 1 91 ? -8.073 -30.393 9.777 1.00 39.72 91 LYS A O 1
ATOM 714 N N . ILE A 1 92 ? -8.972 -29.051 11.341 1.00 38.75 92 ILE A N 1
ATOM 715 C CA . ILE A 1 92 ? -10.141 -29.899 11.574 1.00 38.75 92 ILE A CA 1
ATOM 716 C C . ILE A 1 92 ? -11.220 -29.434 10.592 1.00 38.75 92 ILE A C 1
ATOM 718 O O . ILE A 1 92 ? -11.586 -28.264 10.509 1.00 38.75 92 ILE A O 1
ATOM 722 N N . THR A 1 93 ? -11.622 -30.391 9.773 1.00 39.03 93 THR A N 1
ATOM 723 C CA . THR A 1 93 ? -12.584 -30.367 8.679 1.00 39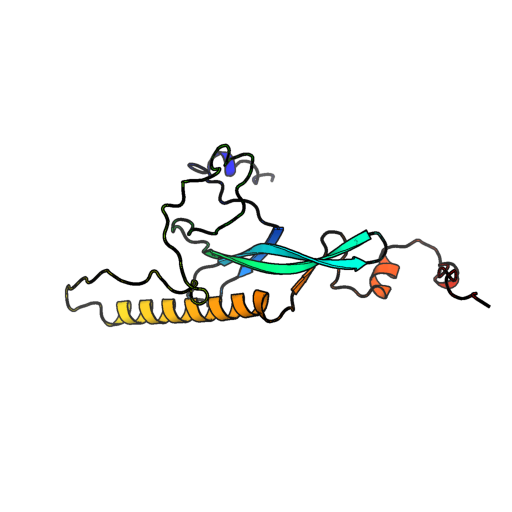.03 93 THR A CA 1
ATOM 724 C C . THR A 1 93 ? -13.957 -29.814 9.064 1.00 39.03 93 THR A C 1
ATOM 726 O O . THR A 1 93 ? -14.545 -30.246 10.048 1.00 39.03 93 THR A O 1
ATOM 729 N N . GLN A 1 94 ? -14.509 -28.954 8.201 1.00 34.47 94 GLN A N 1
ATOM 730 C CA . GLN A 1 94 ? -15.776 -29.182 7.482 1.00 34.47 94 GLN A CA 1
ATOM 731 C C . GLN A 1 94 ? -15.968 -28.095 6.401 1.00 34.47 94 GLN A C 1
ATOM 733 O O . GLN A 1 94 ? -16.066 -26.910 6.699 1.00 34.47 94 GLN A O 1
ATOM 738 N N . SER A 1 95 ? -15.987 -28.511 5.131 1.00 35.19 95 SER A N 1
ATOM 739 C CA . SER A 1 95 ? -16.585 -27.766 4.005 1.00 35.19 95 SER A CA 1
ATOM 740 C C . SER A 1 95 ? -18.120 -27.949 4.031 1.00 35.19 95 SER A C 1
ATOM 742 O O . SER A 1 95 ? -18.545 -28.913 4.674 1.00 35.19 95 SER A O 1
ATOM 744 N N . PRO A 1 96 ? -18.963 -27.183 3.298 1.00 46.44 96 PRO A N 1
ATOM 745 C CA . PRO A 1 96 ? -18.645 -26.333 2.144 1.00 46.44 96 PRO A CA 1
ATOM 746 C C . PRO A 1 96 ? -19.337 -24.949 2.122 1.00 46.44 96 PRO A C 1
ATOM 748 O O . PRO A 1 96 ? -20.208 -24.648 2.932 1.00 46.44 96 PRO A O 1
ATOM 751 N N . ASP A 1 97 ? -18.940 -24.161 1.122 1.00 33.78 97 ASP A N 1
ATOM 752 C CA . ASP A 1 97 ? -19.744 -23.246 0.295 1.00 33.78 97 ASP A CA 1
ATOM 753 C C . ASP A 1 97 ? -19.146 -21.837 0.172 1.00 33.78 97 ASP A C 1
ATOM 755 O O . ASP A 1 97 ? -18.868 -21.131 1.147 1.00 33.78 97 ASP A O 1
ATOM 759 N N . ASP A 1 98 ? -18.884 -21.493 -1.084 1.00 52.25 98 ASP A N 1
ATOM 760 C CA . ASP A 1 98 ? -18.213 -20.292 -1.539 1.00 52.25 98 ASP A CA 1
ATOM 761 C C . ASP A 1 98 ? -19.113 -19.062 -1.371 1.00 52.25 98 ASP A C 1
ATOM 763 O O . ASP A 1 98 ? -20.336 -19.119 -1.481 1.00 52.25 98 ASP A O 1
ATOM 767 N N . SER A 1 99 ? -18.466 -17.909 -1.183 1.00 50.59 99 SER A N 1
ATOM 768 C CA . SER A 1 99 ? -19.036 -16.566 -1.004 1.00 50.59 99 SER A CA 1
ATOM 769 C C . SER A 1 99 ? -19.573 -16.247 0.407 1.00 50.59 99 SER A C 1
ATOM 771 O O . SER A 1 99 ? -20.479 -16.891 0.920 1.00 50.59 99 SER A O 1
ATOM 773 N N . LYS A 1 100 ? -19.055 -15.142 0.986 1.00 44.66 100 LYS A N 1
ATOM 774 C CA . LYS A 1 100 ? -19.439 -14.465 2.261 1.00 44.66 100 LYS A CA 1
ATOM 775 C C . LYS A 1 100 ? -18.527 -14.680 3.487 1.00 44.66 100 LYS A C 1
ATOM 777 O O . LYS A 1 100 ? -19.011 -14.671 4.616 1.00 44.66 100 LYS A O 1
ATOM 782 N N . PHE A 1 101 ? -17.205 -14.762 3.309 1.00 45.22 101 PHE A N 1
ATOM 783 C CA . PHE A 1 101 ? -16.259 -14.955 4.427 1.00 45.22 101 PHE A CA 1
ATOM 784 C C . PHE A 1 101 ? -15.582 -13.681 4.987 1.00 45.22 101 PHE A C 1
ATOM 786 O O . PHE A 1 101 ? -14.582 -13.784 5.683 1.00 45.22 101 PHE A O 1
ATOM 793 N N . LEU A 1 102 ? -16.115 -12.475 4.740 1.00 55.91 102 LEU A N 1
ATOM 794 C CA . LEU A 1 102 ? -15.573 -11.226 5.319 1.00 55.91 102 LEU A CA 1
ATOM 795 C C . LEU A 1 102 ? -16.425 -10.617 6.450 1.00 55.91 102 LEU A C 1
ATOM 797 O O . LEU A 1 102 ? -16.207 -9.471 6.825 1.00 55.91 102 LEU A O 1
ATOM 801 N N . LEU A 1 103 ? -17.403 -11.340 7.020 1.00 48.94 103 LEU A N 1
ATOM 802 C CA . LEU A 1 103 ? -18.341 -10.711 7.968 1.00 48.94 103 LEU A CA 1
ATOM 803 C C . LEU A 1 103 ? -18.788 -11.545 9.176 1.00 48.94 103 LEU A C 1
ATOM 805 O O . LEU A 1 103 ? -19.886 -11.328 9.692 1.00 48.94 103 LEU A O 1
ATOM 809 N N . ARG A 1 104 ? -17.976 -12.479 9.675 1.00 50.41 104 ARG A N 1
ATOM 810 C CA . ARG A 1 104 ? -18.309 -13.193 10.920 1.00 50.41 104 ARG A CA 1
ATOM 811 C C . ARG A 1 104 ? -17.177 -13.134 11.933 1.00 50.41 104 ARG A C 1
ATOM 813 O O . ARG A 1 104 ? -16.319 -14.000 11.935 1.00 50.41 104 ARG A O 1
ATOM 820 N N . THR A 1 105 ? -17.238 -12.132 12.813 1.00 46.75 105 THR A N 1
ATOM 821 C CA . THR A 1 105 ? -17.203 -12.289 14.284 1.00 46.75 105 THR A CA 1
ATOM 822 C C . THR A 1 105 ? -17.614 -10.954 14.923 1.00 46.75 105 THR A C 1
ATOM 824 O O . THR A 1 105 ? -16.780 -10.113 15.218 1.00 46.75 105 THR A O 1
ATOM 827 N N . PHE A 1 106 ? -18.920 -10.727 15.103 1.00 52.28 106 PHE A N 1
ATOM 828 C CA . PHE A 1 106 ? -19.449 -9.623 15.923 1.00 52.28 106 PHE A CA 1
ATOM 829 C C . PHE A 1 106 ? -20.784 -10.023 16.559 1.00 52.28 106 PHE A C 1
ATOM 831 O O . PHE A 1 106 ? -21.850 -9.658 16.070 1.00 52.28 106 PHE A O 1
ATOM 838 N N . THR A 1 107 ? -20.737 -10.825 17.621 1.00 44.78 107 THR A N 1
ATOM 839 C CA . THR A 1 107 ? -21.713 -10.916 18.734 1.00 44.78 107 THR A CA 1
ATOM 840 C C . THR A 1 107 ? -21.208 -12.060 19.619 1.00 44.78 107 THR A C 1
ATOM 842 O O . THR A 1 107 ? -20.995 -13.152 19.118 1.00 44.78 107 THR A O 1
ATOM 845 N N . GLN A 1 108 ? -20.913 -11.893 20.905 1.00 44.97 108 GLN A N 1
ATOM 846 C CA . GLN A 1 108 ? -21.885 -11.641 21.964 1.00 44.97 108 GLN A CA 1
ATOM 847 C C . GLN A 1 108 ? -21.174 -11.108 23.219 1.00 44.97 108 GLN A C 1
ATOM 849 O O . GLN A 1 108 ? -20.436 -11.842 23.863 1.00 44.97 108 GLN A O 1
ATOM 854 N N . ILE A 1 109 ? -21.488 -9.881 23.636 1.00 48.59 109 ILE A N 1
ATOM 855 C CA . ILE A 1 109 ? -21.447 -9.507 25.055 1.00 48.59 109 ILE A CA 1
ATOM 856 C C . ILE A 1 109 ? -22.733 -8.726 25.339 1.00 48.59 109 ILE A C 1
ATOM 858 O O . ILE A 1 109 ? -22.889 -7.575 24.933 1.00 48.59 109 ILE A O 1
ATOM 862 N N . LYS A 1 110 ? -23.697 -9.381 25.996 1.00 49.59 110 LYS A N 1
ATOM 863 C CA . LYS A 1 110 ? -24.809 -8.703 26.672 1.00 49.59 110 LYS A CA 1
ATOM 864 C C . LYS A 1 110 ? -24.312 -8.294 28.054 1.00 49.59 110 LYS A C 1
ATOM 866 O O . LYS A 1 110 ? -24.195 -9.145 28.928 1.00 49.59 110 LYS A O 1
ATOM 871 N N . THR A 1 111 ? -24.082 -7.006 28.269 1.00 40.88 111 THR A N 1
ATOM 872 C CA . THR A 1 111 ? -23.927 -6.435 29.612 1.00 40.88 111 THR A CA 1
ATOM 873 C C . THR A 1 111 ? -25.023 -5.399 29.845 1.00 40.8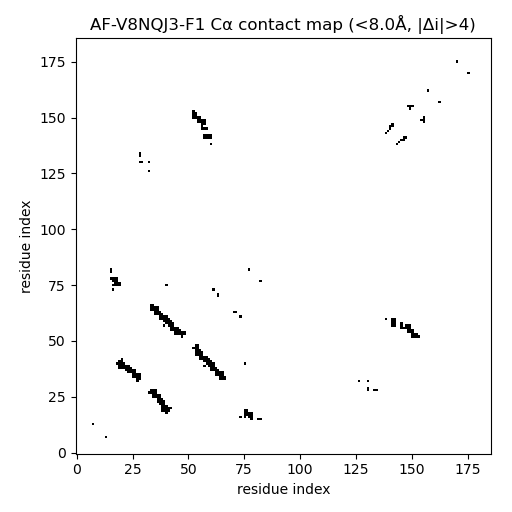8 111 THR A C 1
ATOM 875 O O . THR A 1 111 ? -25.000 -4.280 29.340 1.00 40.88 111 THR A O 1
ATOM 878 N N . ASN A 1 112 ? -26.032 -5.814 30.612 1.00 56.28 112 ASN A N 1
ATOM 879 C CA . ASN A 1 112 ? -26.867 -4.901 31.385 1.00 56.28 112 ASN A CA 1
ATOM 880 C C . ASN A 1 112 ? -25.986 -4.284 32.480 1.00 56.28 112 ASN A C 1
ATOM 882 O O . ASN A 1 112 ? -25.317 -5.055 33.157 1.00 56.28 112 ASN A O 1
ATOM 886 N N . VAL A 1 113 ? -26.017 -2.953 32.664 1.00 41.91 113 VAL A N 1
ATOM 887 C CA . VAL A 1 113 ? -25.994 -2.238 33.966 1.00 41.91 113 VAL A CA 1
ATOM 888 C C . VAL A 1 113 ? -26.045 -0.698 33.751 1.00 41.91 113 VAL A C 1
ATOM 890 O O . VAL A 1 113 ? -25.278 -0.121 32.988 1.00 41.91 113 VAL A O 1
ATOM 893 N N . SER A 1 114 ? -27.046 -0.086 34.403 1.00 43.00 114 SER A N 1
ATOM 894 C CA . SER A 1 114 ? -27.247 1.309 34.874 1.00 43.00 114 SER A CA 1
ATOM 895 C C . SER A 1 114 ? -26.934 2.565 34.010 1.00 43.00 114 SER A C 1
ATOM 897 O O . SER A 1 114 ? -25.831 3.090 33.897 1.00 43.00 114 SER A O 1
ATOM 899 N N . SER A 1 115 ? -28.015 3.151 33.480 1.00 50.28 115 SER A N 1
ATOM 900 C CA . SER A 1 115 ? -28.544 4.514 33.752 1.00 50.28 115 SER A CA 1
ATOM 901 C C . SER A 1 115 ? -27.644 5.722 34.126 1.00 50.28 115 SER A C 1
ATOM 903 O O . SER A 1 115 ? -28.084 6.557 34.911 1.00 50.28 115 SER A O 1
ATOM 905 N N . SER A 1 116 ? -26.475 5.926 33.506 1.00 49.00 116 SER A N 1
ATOM 906 C CA . SER A 1 116 ? -25.852 7.279 33.435 1.00 49.00 116 SER A CA 1
ATOM 907 C C . SER A 1 116 ? -25.067 7.579 32.135 1.00 49.00 116 SER A C 1
ATOM 909 O O . SER A 1 116 ? -24.860 8.730 31.765 1.00 49.00 116 SER A O 1
ATOM 911 N N . ASN A 1 117 ? -24.727 6.561 31.333 1.00 50.12 117 ASN A N 1
ATOM 912 C CA . ASN A 1 117 ? -23.785 6.687 30.203 1.00 50.12 117 ASN A CA 1
ATOM 913 C C . ASN A 1 117 ? -24.405 6.758 28.786 1.00 50.12 117 ASN A C 1
ATOM 915 O O . ASN A 1 117 ? -23.702 6.575 27.791 1.00 50.12 117 ASN A O 1
ATOM 919 N N . LYS A 1 118 ? -25.711 7.033 28.638 1.00 53.09 118 LYS A N 1
ATOM 920 C CA . LYS A 1 118 ? -26.409 6.905 27.335 1.00 53.09 118 LYS A CA 1
ATOM 921 C C . LYS A 1 118 ? -25.860 7.804 26.211 1.00 53.09 118 LYS A C 1
ATOM 923 O O . LYS A 1 118 ? -25.926 7.399 25.055 1.00 53.09 118 LYS A O 1
ATOM 928 N N . LYS A 1 119 ? -25.315 8.992 26.518 1.00 59.09 119 LYS A N 1
ATOM 929 C CA . LYS A 1 119 ? -24.681 9.865 25.504 1.00 59.09 119 LYS A CA 1
ATOM 930 C C . LYS A 1 119 ? -23.312 9.332 25.057 1.00 59.09 119 LYS A C 1
ATOM 932 O O . LYS A 1 119 ? -23.102 9.171 23.862 1.00 59.09 119 LYS A O 1
ATOM 937 N N . LYS A 1 120 ? -22.440 8.966 26.005 1.00 59.41 120 LYS A N 1
ATOM 938 C CA . LYS A 1 120 ? -21.058 8.527 25.732 1.00 59.41 120 LYS A CA 1
ATOM 939 C C . LYS A 1 120 ? -20.991 7.169 25.014 1.00 59.41 120 LYS A C 1
ATOM 941 O O . LYS A 1 120 ? -20.183 6.983 24.113 1.00 59.41 120 LYS A O 1
ATOM 946 N N . VAL A 1 121 ? -21.897 6.243 25.348 1.00 63.81 121 VAL A N 1
ATOM 947 C CA . VAL A 1 121 ? -22.010 4.942 24.655 1.00 63.81 121 VAL A CA 1
ATOM 948 C C . VAL A 1 121 ? -22.536 5.109 23.223 1.00 63.81 121 VAL A C 1
ATOM 950 O O . VAL A 1 121 ? -22.070 4.429 22.312 1.00 63.81 121 VAL A O 1
ATOM 953 N N . LYS A 1 122 ? -23.484 6.031 22.998 1.00 73.00 122 LYS A N 1
ATOM 954 C CA . LYS A 1 122 ? -24.023 6.309 21.658 1.00 73.00 122 LYS A CA 1
ATOM 955 C C . LYS A 1 122 ? -22.964 6.929 20.742 1.00 73.00 122 LYS A C 1
ATOM 957 O O . LYS A 1 122 ? -22.856 6.524 19.593 1.00 73.00 122 LYS A O 1
ATOM 962 N N . GLU A 1 123 ? -22.176 7.864 21.260 1.00 72.31 123 GLU A N 1
ATOM 963 C CA . GLU A 1 123 ? -21.098 8.531 20.521 1.00 72.31 123 GLU A CA 1
ATOM 964 C C . GLU A 1 123 ? -19.976 7.561 20.123 1.00 72.31 123 GLU A C 1
ATOM 966 O O . GLU A 1 123 ? -19.576 7.527 18.962 1.00 72.31 123 GLU A O 1
ATOM 971 N N . SER A 1 124 ? -19.553 6.689 21.045 1.00 79.19 124 SER A N 1
ATOM 972 C CA . SER A 1 124 ? -18.581 5.624 20.758 1.00 79.19 124 SER A CA 1
ATOM 973 C C . SER A 1 124 ? -19.040 4.712 19.617 1.00 79.19 124 SER A C 1
ATOM 975 O O . SER A 1 124 ? -18.251 4.361 18.744 1.00 79.19 124 SER A O 1
ATOM 977 N N . LYS A 1 125 ? -20.329 4.354 19.602 1.00 86.50 125 LYS A N 1
ATOM 978 C CA . LYS A 1 125 ? -20.910 3.487 18.573 1.00 86.50 125 LYS A CA 1
ATOM 979 C C . LYS A 1 125 ? -20.959 4.156 17.196 1.00 86.50 125 LYS A C 1
ATOM 981 O O . LYS A 1 125 ? -20.708 3.502 16.187 1.00 86.50 125 LYS A O 1
ATOM 986 N N . GLU A 1 126 ? -21.300 5.443 17.130 1.00 87.69 126 GLU A N 1
ATOM 987 C CA . GLU A 1 126 ? -21.302 6.177 15.857 1.00 87.69 126 GLU A CA 1
ATOM 988 C C . GLU A 1 126 ? -19.879 6.371 15.317 1.00 87.69 126 GLU A C 1
ATOM 990 O O . GLU A 1 126 ? -19.662 6.244 14.113 1.00 87.69 126 GLU A O 1
ATOM 995 N N . LYS A 1 127 ? -18.901 6.592 16.203 1.00 87.81 127 LYS A N 1
ATOM 996 C CA . LYS A 1 127 ? -17.482 6.704 15.847 1.00 87.81 127 LYS A CA 1
ATOM 997 C C . LYS A 1 127 ? -16.927 5.406 15.254 1.00 87.81 127 LYS A C 1
ATOM 999 O O . LYS A 1 127 ? -16.322 5.444 14.188 1.00 87.81 127 LYS A O 1
ATOM 1004 N N . GLU A 1 128 ? -17.213 4.267 15.882 1.00 87.12 128 GLU A N 1
ATOM 1005 C CA . GLU A 1 128 ? -16.848 2.940 15.362 1.00 87.12 128 GLU A CA 1
ATOM 1006 C C . GLU A 1 128 ? -17.505 2.673 13.995 1.00 87.12 128 GLU A C 1
ATOM 1008 O O . GLU A 1 128 ? -16.872 2.181 13.060 1.00 87.12 128 GLU A O 1
ATOM 1013 N N . ARG A 1 129 ? -18.778 3.062 13.834 1.00 91.31 129 ARG A N 1
ATOM 1014 C CA . ARG A 1 129 ? -19.492 2.933 12.555 1.00 91.31 129 ARG A CA 1
ATOM 1015 C C . ARG A 1 129 ? -18.882 3.807 11.458 1.00 91.31 129 ARG A C 1
ATOM 1017 O O . ARG A 1 129 ? -18.845 3.380 10.304 1.00 91.31 129 ARG A O 1
ATOM 1024 N N . LEU A 1 130 ? -18.460 5.025 11.792 1.00 91.31 130 LEU A N 1
ATOM 1025 C CA . LEU A 1 130 ? -17.784 5.930 10.866 1.00 91.31 130 LEU A CA 1
ATOM 1026 C C . LEU A 1 130 ? -16.425 5.364 10.447 1.00 91.31 130 LEU A C 1
ATOM 1028 O O . LEU A 1 130 ? -16.162 5.263 9.252 1.00 91.31 130 LEU A O 1
ATOM 1032 N N . GLU A 1 131 ? -15.606 4.953 11.413 1.00 91.06 131 GLU A N 1
ATOM 1033 C CA . GLU A 1 131 ? -14.287 4.360 11.173 1.00 91.06 131 GLU A CA 1
ATOM 1034 C C . GLU A 1 131 ? -14.370 3.162 10.234 1.00 91.06 131 GLU A C 1
ATOM 1036 O O . G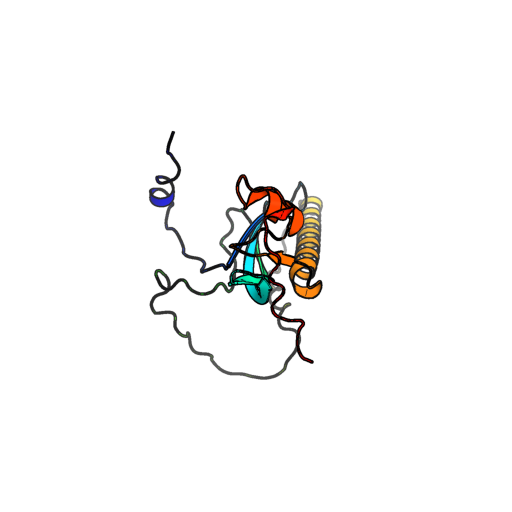LU A 1 131 ? -13.669 3.110 9.223 1.00 91.06 131 GLU A O 1
ATOM 1041 N N . ARG A 1 132 ? -15.307 2.252 10.512 1.00 91.25 132 ARG A N 1
ATOM 1042 C CA . ARG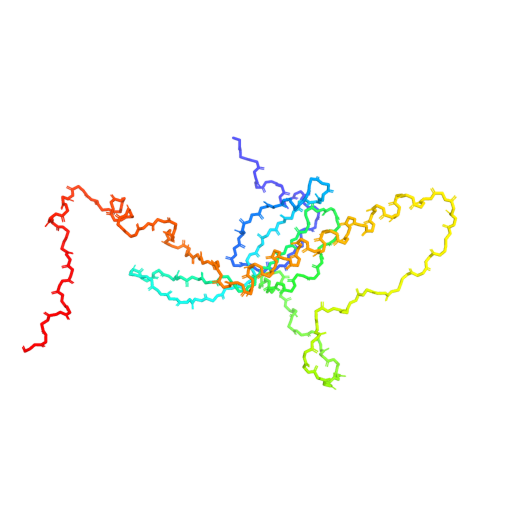 A 1 132 ? -15.541 1.075 9.682 1.00 91.25 132 ARG A CA 1
ATOM 1043 C C . ARG A 1 132 ? -15.876 1.435 8.236 1.00 91.25 132 ARG A C 1
ATOM 1045 O O . ARG A 1 132 ? -15.299 0.858 7.324 1.00 91.25 132 ARG A O 1
ATOM 1052 N N . ARG A 1 133 ? -16.772 2.403 8.018 1.00 95.19 133 ARG A N 1
ATOM 1053 C CA . ARG A 1 133 ? -17.151 2.851 6.666 1.00 95.19 133 ARG A CA 1
ATOM 1054 C C . ARG A 1 133 ? -15.978 3.476 5.914 1.00 95.19 133 ARG A C 1
ATOM 1056 O O . ARG A 1 133 ? -15.818 3.227 4.727 1.00 95.19 133 ARG A O 1
ATOM 1063 N N . LEU A 1 134 ? -15.170 4.286 6.598 1.00 95.25 134 LEU A N 1
ATOM 1064 C CA . LEU A 1 134 ? -14.005 4.933 5.992 1.00 95.25 134 LEU A CA 1
ATOM 1065 C C . LEU A 1 134 ? -12.929 3.910 5.616 1.00 95.25 134 LEU A C 1
ATOM 1067 O O . LEU A 1 134 ? -12.365 3.999 4.528 1.00 95.25 134 LEU A O 1
ATOM 1071 N N . LEU A 1 135 ? -12.677 2.921 6.479 1.00 92.75 135 LEU A N 1
ATOM 1072 C CA . LEU A 1 135 ? -11.779 1.813 6.160 1.00 92.75 135 LEU A CA 1
ATOM 1073 C C . LEU A 1 135 ? -12.309 0.979 4.991 1.00 92.75 135 LEU A C 1
ATOM 1075 O O . LEU A 1 135 ? -11.542 0.688 4.082 1.00 92.75 135 LEU A O 1
ATOM 1079 N N . GLU A 1 136 ? -13.598 0.627 4.975 1.00 94.31 136 GLU A N 1
ATOM 1080 C CA . GLU A 1 136 ? -14.218 -0.136 3.879 1.00 94.31 136 GLU A CA 1
ATOM 1081 C C . GLU A 1 136 ? -14.032 0.567 2.521 1.00 94.31 136 GLU A C 1
ATOM 1083 O O . GLU A 1 136 ? -13.578 -0.062 1.563 1.00 94.31 136 GLU A O 1
ATOM 1088 N N . GLU A 1 137 ? -14.284 1.877 2.443 1.00 95.19 137 GLU A N 1
ATOM 1089 C CA . GLU A 1 137 ? -14.059 2.651 1.213 1.00 95.19 137 GLU A CA 1
ATOM 1090 C C . GLU A 1 137 ? -12.571 2.759 0.850 1.00 95.19 137 GLU A C 1
ATOM 1092 O O . GLU A 1 137 ? -12.211 2.644 -0.322 1.00 95.19 137 GLU A O 1
ATOM 1097 N N . LEU A 1 138 ? -11.685 2.916 1.838 1.00 93.12 138 LEU A N 1
ATOM 1098 C CA . LEU A 1 138 ? -10.240 2.926 1.608 1.00 93.12 138 LEU A CA 1
ATOM 1099 C C . LEU A 1 138 ? -9.762 1.588 1.022 1.00 93.12 138 LEU A C 1
ATOM 1101 O O . LEU A 1 138 ? -9.026 1.569 0.036 1.00 93.12 138 LEU A O 1
ATOM 1105 N N . PHE A 1 139 ? -10.196 0.469 1.600 1.00 92.56 139 PHE A N 1
ATOM 1106 C CA . PHE A 1 139 ? -9.874 -0.868 1.106 1.00 92.56 139 PHE A CA 1
ATOM 1107 C C . PHE A 1 139 ? -10.399 -1.073 -0.315 1.00 92.56 139 PHE A C 1
ATOM 1109 O O . PHE A 1 139 ? -9.647 -1.522 -1.181 1.00 92.56 139 PHE A O 1
ATOM 1116 N N . LYS A 1 140 ? -11.646 -0.678 -0.581 1.00 93.50 140 LYS A N 1
ATOM 1117 C CA . LYS A 1 140 ? -12.248 -0.730 -1.917 1.00 93.50 140 LYS A CA 1
ATOM 1118 C C . LYS A 1 140 ? -11.456 0.083 -2.940 1.00 93.50 140 LYS A C 1
ATOM 1120 O O . LYS A 1 140 ? -11.216 -0.389 -4.048 1.00 93.50 140 LYS A O 1
ATOM 1125 N N . MET A 1 141 ? -10.999 1.277 -2.566 1.00 93.06 141 MET A N 1
ATOM 1126 C CA . MET A 1 141 ? -10.183 2.124 -3.435 1.00 93.06 141 MET A CA 1
ATOM 1127 C C . MET A 1 141 ? -8.902 1.397 -3.878 1.00 93.06 141 MET A C 1
ATOM 1129 O O . MET A 1 141 ? -8.549 1.443 -5.052 1.00 93.06 141 MET A O 1
ATOM 1133 N N . PHE A 1 142 ? -8.224 0.693 -2.968 1.00 91.62 142 PHE A N 1
ATOM 1134 C CA . PHE A 1 142 ? -6.991 -0.028 -3.299 1.00 91.62 142 PHE A CA 1
ATOM 1135 C C . PHE A 1 142 ? -7.214 -1.370 -4.004 1.00 91.62 142 PHE A C 1
ATOM 1137 O O . PHE A 1 142 ? -6.396 -1.735 -4.845 1.00 91.62 142 PHE A O 1
ATOM 1144 N N . MET A 1 143 ? -8.270 -2.108 -3.656 1.00 89.25 143 MET A N 1
ATOM 1145 C CA . MET A 1 143 ? -8.462 -3.489 -4.119 1.00 89.25 143 MET A CA 1
ATOM 1146 C C . MET A 1 143 ? -9.379 -3.605 -5.339 1.00 89.25 143 MET A C 1
ATOM 1148 O O . MET A 1 143 ? -9.112 -4.437 -6.199 1.00 89.25 143 MET A O 1
ATOM 1152 N N . ASP A 1 144 ? -10.417 -2.770 -5.440 1.00 90.44 144 ASP A N 1
ATOM 1153 C CA . ASP A 1 144 ? -11.467 -2.924 -6.458 1.00 90.44 144 ASP A CA 1
ATOM 1154 C C . ASP A 1 144 ? -11.305 -1.934 -7.620 1.00 90.44 144 ASP A C 1
ATOM 1156 O O . ASP A 1 144 ? -11.773 -2.188 -8.728 1.00 90.44 144 ASP A O 1
ATOM 1160 N N . ALA A 1 145 ? -10.662 -0.784 -7.386 1.00 87.88 145 ALA A N 1
ATOM 1161 C CA . ALA A 1 145 ? -10.537 0.264 -8.401 1.00 87.88 145 ALA A CA 1
ATOM 1162 C C . ALA A 1 145 ? -9.355 0.061 -9.360 1.00 87.88 145 ALA A C 1
ATOM 1164 O O . ALA A 1 145 ? -9.180 0.855 -10.283 1.00 87.88 145 ALA A O 1
ATOM 1165 N N . ASP A 1 146 ? -8.506 -0.945 -9.131 1.00 87.44 146 ASP A N 1
ATOM 1166 C CA . ASP A 1 146 ? -7.372 -1.279 -9.998 1.00 87.44 146 ASP A CA 1
ATOM 1167 C C . ASP A 1 146 ? -6.450 -0.091 -10.341 1.00 87.44 146 ASP A C 1
ATOM 1169 O O . ASP A 1 146 ? -5.875 -0.018 -11.428 1.00 87.44 146 ASP A O 1
ATOM 1173 N N . SER A 1 147 ? -6.315 0.856 -9.409 1.00 89.12 147 SER A N 1
ATOM 1174 C CA . SER A 1 147 ? -5.798 2.202 -9.699 1.00 89.12 147 SER A CA 1
ATOM 1175 C C . SER A 1 147 ? -4.383 2.482 -9.186 1.00 89.12 147 SER A C 1
ATOM 1177 O O . SER A 1 147 ? -3.790 3.487 -9.571 1.00 89.12 147 SER A O 1
ATOM 1179 N N . PHE A 1 148 ? -3.812 1.623 -8.337 1.00 95.62 148 PHE A N 1
ATOM 1180 C CA . PHE A 1 148 ? -2.529 1.903 -7.684 1.00 95.62 148 PHE A CA 1
ATOM 1181 C C . PHE A 1 148 ? -1.394 1.048 -8.233 1.00 95.62 148 PHE A C 1
ATOM 1183 O O . PHE A 1 148 ? -1.387 -0.178 -8.089 1.00 95.62 148 PHE A O 1
ATOM 1190 N N . TYR A 1 149 ? -0.398 1.730 -8.797 1.00 95.88 149 TYR A N 1
ATOM 1191 C CA . TYR A 1 149 ? 0.780 1.128 -9.407 1.00 95.88 149 TYR A CA 1
ATOM 1192 C C . TYR A 1 149 ? 2.048 1.774 -8.867 1.00 95.88 149 TYR A C 1
ATOM 1194 O O . TYR A 1 149 ? 2.080 2.971 -8.583 1.00 95.88 149 TYR A O 1
ATOM 1202 N N . TYR A 1 150 ? 3.103 0.980 -8.753 1.00 95.81 150 TYR A N 1
ATOM 1203 C CA . TYR A 1 150 ? 4.420 1.448 -8.353 1.00 95.81 150 TYR A CA 1
ATOM 1204 C C . TYR A 1 150 ? 5.510 0.600 -9.005 1.00 95.81 150 TYR A C 1
ATOM 1206 O O . TYR A 1 150 ? 5.280 -0.528 -9.440 1.00 95.81 150 TYR A O 1
ATOM 1214 N N . SER A 1 151 ? 6.717 1.144 -9.056 1.00 94.94 151 SER A N 1
ATOM 1215 C CA . SER A 1 151 ? 7.928 0.382 -9.325 1.00 94.94 151 SER A CA 1
ATOM 1216 C C . SER A 1 151 ? 8.949 0.730 -8.251 1.00 94.94 151 SER A C 1
ATOM 1218 O O . SER A 1 151 ? 8.979 1.852 -7.751 1.00 94.94 151 SER A O 1
ATOM 1220 N N . LEU A 1 152 ? 9.751 -0.253 -7.847 1.00 92.94 152 LEU A N 1
ATOM 1221 C CA . LEU A 1 152 ? 10.797 -0.054 -6.838 1.00 92.94 152 LEU A CA 1
ATOM 1222 C C . LEU A 1 152 ? 12.041 0.613 -7.428 1.00 92.94 152 LEU A C 1
ATOM 1224 O O . LEU A 1 152 ? 12.820 1.224 -6.705 1.00 92.94 152 LEU A O 1
ATOM 1228 N N . THR A 1 153 ? 12.236 0.460 -8.734 1.00 91.69 153 THR A N 1
ATOM 1229 C CA . THR A 1 153 ? 13.458 0.860 -9.437 1.00 91.69 153 THR A CA 1
ATOM 1230 C C . THR A 1 153 ? 13.217 1.962 -10.458 1.00 91.69 153 THR A C 1
ATOM 1232 O O . THR A 1 153 ? 14.168 2.422 -11.075 1.00 91.69 153 THR A O 1
ATOM 1235 N N . TYR A 1 154 ? 11.960 2.355 -10.667 1.00 90.06 154 TYR A N 1
ATOM 1236 C CA . TYR A 1 154 ? 11.576 3.356 -11.651 1.00 90.06 154 TYR A CA 1
ATOM 1237 C C . TYR A 1 154 ? 10.485 4.265 -11.089 1.00 90.06 154 TYR A C 1
ATOM 1239 O O . TYR A 1 154 ? 9.516 3.800 -10.488 1.00 90.06 154 TYR A O 1
ATOM 1247 N N . ASP A 1 155 ? 10.617 5.570 -11.290 1.00 90.31 155 ASP A N 1
ATOM 1248 C CA . ASP A 1 155 ? 9.638 6.530 -10.791 1.00 90.31 155 ASP A CA 1
ATOM 1249 C C . ASP A 1 155 ? 8.470 6.672 -11.773 1.00 90.31 155 ASP A C 1
ATOM 1251 O O . ASP A 1 155 ? 8.560 7.373 -12.772 1.00 90.31 155 ASP A O 1
ATOM 1255 N N . LEU A 1 156 ? 7.331 6.042 -11.495 1.00 91.00 156 LEU A N 1
ATOM 1256 C CA . LEU A 1 156 ? 6.160 6.133 -12.378 1.00 91.00 156 LEU A CA 1
ATOM 1257 C C . LEU A 1 156 ? 5.468 7.508 -12.359 1.00 91.00 156 LEU A C 1
ATOM 1259 O O . LEU A 1 156 ? 4.622 7.772 -13.212 1.00 91.00 156 LEU A O 1
ATOM 1263 N N . THR A 1 157 ? 5.797 8.392 -11.412 1.00 89.19 157 THR A N 1
ATOM 1264 C CA . THR A 1 157 ? 5.144 9.709 -11.284 1.00 89.19 157 THR A CA 1
ATOM 1265 C C . THR A 1 157 ? 5.666 10.730 -12.298 1.00 89.19 157 THR A C 1
ATOM 1267 O O . THR A 1 157 ? 5.038 11.762 -12.558 1.00 89.19 157 THR A O 1
ATOM 1270 N N . ASN A 1 158 ? 6.800 10.427 -12.931 1.00 85.06 158 ASN A N 1
ATOM 1271 C CA . ASN A 1 158 ? 7.404 11.253 -13.960 1.00 85.06 158 ASN A CA 1
ATOM 1272 C C . ASN A 1 158 ? 7.206 10.659 -15.353 1.00 85.06 158 ASN A C 1
ATOM 1274 O O . ASN A 1 158 ? 7.295 9.454 -15.552 1.00 85.06 158 ASN A O 1
ATOM 1278 N N . SER A 1 159 ? 6.999 11.510 -16.361 1.00 81.69 159 SER A N 1
ATOM 1279 C CA . SER A 1 159 ? 6.976 11.027 -17.741 1.00 81.69 159 SER A CA 1
ATOM 1280 C C . SER A 1 159 ? 8.371 10.576 -18.178 1.00 81.69 159 SER A C 1
ATOM 1282 O O . SER A 1 159 ? 9.377 11.181 -17.797 1.00 81.69 159 SER A O 1
ATOM 1284 N N . VAL A 1 160 ? 8.427 9.571 -19.056 1.00 77.12 160 VAL A N 1
ATOM 1285 C CA . VAL A 1 160 ? 9.678 9.043 -19.636 1.00 77.12 160 VAL A CA 1
ATOM 1286 C C . VAL A 1 160 ? 10.554 10.163 -20.213 1.00 77.12 160 VAL A C 1
ATOM 1288 O O . VAL A 1 160 ? 11.775 10.159 -20.055 1.00 77.12 160 VAL A O 1
ATOM 1291 N N . GLN A 1 161 ? 9.934 11.172 -20.834 1.00 74.69 161 GLN A N 1
ATOM 1292 C CA . GLN A 1 161 ? 10.637 12.331 -21.385 1.00 74.69 161 GLN A CA 1
ATOM 1293 C C . GLN A 1 161 ? 11.343 13.162 -20.303 1.00 74.69 161 GLN A C 1
ATOM 1295 O O . GLN A 1 161 ? 12.496 13.550 -20.498 1.00 74.69 161 GLN A O 1
ATOM 1300 N N . ARG A 1 162 ? 10.685 13.427 -19.163 1.00 76.25 162 ARG A N 1
ATOM 1301 C CA . ARG A 1 162 ? 11.295 14.171 -18.046 1.00 76.25 162 ARG A CA 1
ATOM 1302 C C . ARG A 1 162 ? 12.424 13.374 -17.397 1.00 76.25 162 ARG A C 1
ATOM 1304 O O . ARG A 1 162 ? 13.474 13.938 -17.105 1.00 76.25 162 ARG A O 1
ATOM 1311 N N . GLN A 1 163 ? 12.254 12.064 -17.250 1.00 69.81 163 GLN A N 1
ATOM 1312 C CA . GLN A 1 163 ? 13.286 11.194 -16.676 1.00 69.81 163 GLN A CA 1
ATOM 1313 C C . GLN A 1 163 ? 14.522 11.090 -17.570 1.00 69.81 163 GLN A C 1
ATOM 1315 O O . GLN A 1 163 ? 15.645 11.201 -17.092 1.00 69.81 163 GLN A O 1
ATOM 1320 N N . SER A 1 164 ? 14.331 11.029 -18.889 1.00 65.50 164 SER A N 1
ATOM 1321 C CA . SER A 1 164 ? 15.427 11.007 -19.871 1.00 65.50 164 SER A CA 1
ATOM 1322 C C . SER A 1 164 ? 16.286 12.281 -19.873 1.00 65.50 164 SER A C 1
ATOM 1324 O O . SER A 1 164 ? 17.431 12.264 -20.349 1.00 65.50 164 SER A O 1
ATOM 1326 N N . ALA A 1 165 ? 15.733 13.399 -19.389 1.00 60.12 165 ALA A N 1
ATOM 1327 C CA . ALA A 1 165 ? 16.470 14.642 -19.183 1.00 60.12 165 ALA A CA 1
ATOM 1328 C C . ALA A 1 165 ? 17.314 14.602 -17.897 1.00 60.12 165 ALA A C 1
ATOM 1330 O O . ALA A 1 165 ? 18.390 15.193 -17.871 1.00 60.12 165 ALA A O 1
ATOM 1331 N N . CYS A 1 166 ? 16.858 13.875 -16.873 1.00 55.16 166 CYS A N 1
ATOM 1332 C CA . CYS A 1 166 ? 17.580 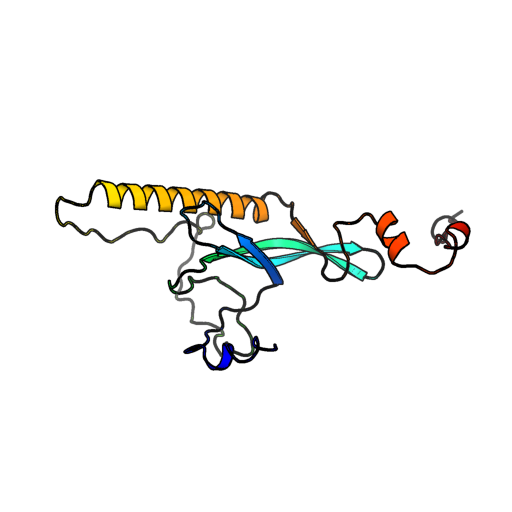13.677 -15.617 1.00 55.16 166 CYS A CA 1
ATOM 1333 C C . CYS A 1 166 ? 18.675 12.599 -15.742 1.00 55.16 166 CYS A C 1
ATOM 1335 O O . CYS A 1 166 ? 19.774 12.775 -15.224 1.00 55.16 166 CYS A O 1
ATOM 1337 N N . GLU A 1 167 ? 18.419 11.521 -16.491 1.00 58.94 167 GLU A N 1
ATOM 1338 C CA . GLU A 1 167 ? 19.281 10.330 -16.498 1.00 58.94 167 GLU A CA 1
ATOM 1339 C C . GLU A 1 167 ? 20.477 10.365 -17.453 1.00 58.94 167 GLU A C 1
ATOM 1341 O O . GLU A 1 167 ? 21.337 9.488 -17.369 1.00 58.94 167 GLU A O 1
ATOM 1346 N N . LYS A 1 168 ? 20.592 11.316 -18.389 1.00 55.03 168 LYS A N 1
ATOM 1347 C CA . LYS A 1 168 ? 21.677 11.237 -19.385 1.00 55.03 168 LYS A CA 1
ATOM 1348 C C . LYS A 1 168 ? 22.321 12.568 -19.718 1.00 55.03 168 LYS A C 1
ATOM 1350 O O . LYS A 1 168 ? 21.762 13.308 -20.528 1.00 55.03 168 LYS A O 1
ATOM 1355 N N . THR A 1 169 ? 23.562 12.683 -19.220 1.00 58.78 169 THR A N 1
ATOM 1356 C CA . THR A 1 169 ? 24.810 13.011 -19.945 1.00 58.78 169 THR A CA 1
ATOM 1357 C C . THR A 1 169 ? 24.850 14.353 -20.673 1.00 58.78 169 THR A C 1
ATOM 1359 O O . THR A 1 169 ? 23.898 14.708 -21.351 1.00 58.78 169 THR A O 1
ATOM 1362 N N . ASN A 1 170 ? 26.000 15.038 -20.644 1.00 58.56 170 ASN A N 1
ATOM 1363 C CA . ASN A 1 170 ? 26.314 16.294 -21.358 1.00 58.56 170 ASN A CA 1
ATOM 1364 C C . ASN A 1 170 ? 26.218 16.224 -22.907 1.00 58.56 170 ASN A C 1
ATOM 1366 O O . ASN A 1 170 ? 26.930 16.930 -23.617 1.00 58.56 170 ASN A O 1
ATOM 1370 N N . LEU A 1 171 ? 25.393 15.339 -23.464 1.00 61.72 171 LEU A N 1
ATOM 1371 C CA . LEU A 1 171 ? 25.188 15.160 -24.887 1.00 61.72 171 LEU A CA 1
ATOM 1372 C C . LEU A 1 171 ? 23.831 15.754 -25.293 1.00 61.72 171 LEU A C 1
ATOM 1374 O O . LEU A 1 171 ? 22.796 15.387 -24.726 1.00 61.72 171 LEU A O 1
ATOM 1378 N N . PRO A 1 172 ? 23.817 16.648 -26.292 1.00 59.59 172 PRO A N 1
ATOM 1379 C CA . PRO A 1 172 ? 22.591 17.244 -26.804 1.00 59.59 172 PRO A CA 1
ATOM 1380 C C . PRO A 1 172 ? 21.665 16.187 -27.424 1.00 59.59 172 PRO A C 1
ATOM 1382 O O . PRO A 1 172 ? 22.117 15.150 -27.914 1.00 59.59 172 PRO A O 1
ATOM 1385 N N . LEU A 1 173 ? 20.358 16.472 -27.422 1.00 56.31 173 LEU A N 1
ATOM 1386 C CA . LEU A 1 173 ? 19.280 15.544 -27.801 1.00 56.31 173 LEU A CA 1
ATOM 1387 C C . LEU A 1 173 ? 19.491 14.861 -29.164 1.00 56.31 173 LEU A C 1
ATOM 1389 O O . LEU A 1 173 ? 19.192 13.681 -29.300 1.00 56.31 173 LEU A O 1
ATOM 1393 N N . TRP A 1 174 ? 20.088 15.552 -30.139 1.00 62.97 174 TRP A N 1
ATOM 1394 C CA . TRP A 1 174 ? 20.363 15.021 -31.481 1.00 62.97 174 TRP A CA 1
ATOM 1395 C C . TRP A 1 174 ? 21.429 13.910 -31.526 1.00 62.97 174 TRP A C 1
ATOM 1397 O O . TRP A 1 174 ? 21.535 13.209 -32.529 1.00 62.97 174 TRP A O 1
ATOM 1407 N N . LYS A 1 175 ? 22.218 13.724 -30.455 1.00 63.47 175 LYS A N 1
ATOM 1408 C CA . LYS A 1 175 ? 23.190 12.621 -30.324 1.00 63.47 175 LYS A CA 1
ATOM 1409 C C . LYS A 1 175 ? 22.638 11.405 -29.577 1.00 63.47 175 LYS A C 1
ATOM 1411 O O . LYS A 1 175 ? 23.297 10.364 -29.556 1.00 63.47 175 LYS A O 1
ATOM 1416 N N . LYS A 1 176 ? 21.457 11.505 -28.956 1.00 68.56 176 LYS A N 1
ATOM 1417 C CA . LYS A 1 176 ? 20.808 10.369 -28.289 1.00 68.56 176 LYS A CA 1
ATOM 1418 C C . LYS A 1 176 ? 20.175 9.496 -29.380 1.00 68.56 176 LYS A C 1
ATOM 1420 O O . LYS A 1 176 ? 19.083 9.786 -29.849 1.00 68.56 176 LYS A O 1
ATOM 1425 N N . LYS A 1 177 ? 20.898 8.466 -29.838 1.00 59.16 177 LYS A N 1
ATOM 1426 C CA . LYS A 1 177 ? 20.400 7.511 -30.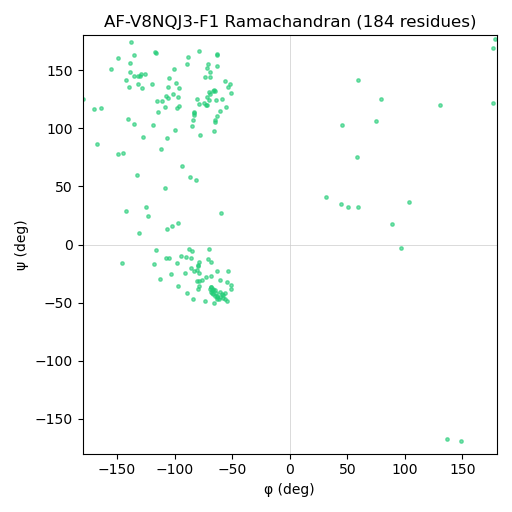842 1.00 59.16 177 LYS A CA 1
ATOM 1427 C C . LYS A 1 177 ? 19.088 6.887 -30.352 1.00 59.16 177 LYS A C 1
ATOM 1429 O O . LYS A 1 177 ? 19.075 6.210 -29.327 1.00 59.16 177 LYS A O 1
ATOM 1434 N N . ILE A 1 178 ? 18.009 7.113 -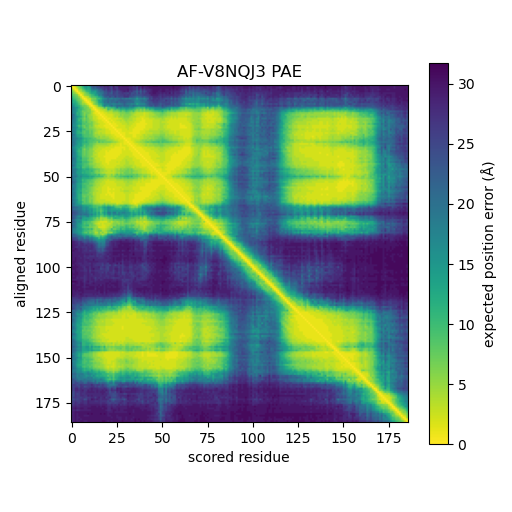31.095 1.00 54.59 178 ILE A N 1
ATOM 1435 C CA . ILE A 1 178 ? 16.803 6.283 -31.042 1.00 54.59 178 ILE A CA 1
ATOM 1436 C C . ILE A 1 178 ? 17.212 4.950 -31.684 1.00 54.59 178 ILE A C 1
ATOM 1438 O O . ILE A 1 178 ? 17.728 4.987 -32.804 1.00 54.59 178 ILE A O 1
ATOM 1442 N N . PRO A 1 179 ? 17.069 3.789 -31.024 1.00 47.19 179 PRO A N 1
ATOM 1443 C CA . PRO A 1 179 ? 17.299 2.511 -31.683 1.00 47.19 179 PRO A CA 1
ATOM 1444 C C . PRO A 1 179 ? 16.230 2.326 -32.767 1.00 47.19 179 PRO A C 1
ATOM 1446 O O . PRO A 1 179 ? 15.092 1.964 -32.479 1.00 47.19 179 PRO A O 1
ATOM 1449 N N . ILE A 1 180 ? 16.577 2.634 -34.015 1.00 48.84 180 ILE A N 1
ATOM 1450 C CA . ILE A 1 180 ? 15.762 2.338 -35.198 1.00 48.84 180 ILE A CA 1
ATOM 1451 C C . ILE A 1 180 ? 16.249 0.990 -35.740 1.00 48.84 180 ILE A C 1
ATOM 1453 O O . ILE A 1 180 ? 16.867 0.923 -36.793 1.00 48.84 180 ILE A O 1
ATOM 1457 N N . GLU A 1 181 ? 16.024 -0.086 -34.988 1.00 50.62 181 GLU A N 1
ATOM 1458 C CA . GLU A 1 181 ? 16.313 -1.458 -35.446 1.00 50.62 181 GLU A CA 1
ATOM 1459 C C . GLU A 1 181 ? 15.081 -2.373 -35.359 1.00 50.62 181 GLU A C 1
ATOM 1461 O O . GLU A 1 181 ? 15.195 -3.572 -35.142 1.00 50.62 181 GLU A O 1
ATOM 1466 N N . GLN A 1 182 ? 13.873 -1.828 -35.553 1.00 49.09 182 GLN A N 1
ATOM 1467 C CA . GLN A 1 182 ? 12.666 -2.655 -35.735 1.00 49.09 182 GLN A CA 1
ATOM 1468 C C . GLN A 1 182 ? 11.790 -2.270 -36.939 1.00 49.09 182 GLN A C 1
ATOM 1470 O O . GLN A 1 182 ? 10.706 -2.818 -37.099 1.00 49.09 182 GLN A O 1
ATOM 1475 N N . PHE A 1 183 ? 12.253 -1.393 -37.837 1.00 51.47 183 PHE A N 1
ATOM 1476 C CA . PHE A 1 183 ? 11.501 -1.030 -39.047 1.00 51.47 183 PHE A CA 1
ATOM 1477 C C . PHE A 1 183 ? 12.363 -1.060 -40.313 1.00 51.47 183 PHE A C 1
ATOM 1479 O O . PHE A 1 183 ? 12.481 -0.060 -41.007 1.00 51.47 183 PHE A O 1
ATOM 1486 N N . THR A 1 184 ? 12.931 -2.220 -40.643 1.00 41.56 184 THR A N 1
ATOM 1487 C CA . THR A 1 184 ? 13.223 -2.593 -42.039 1.00 41.56 184 THR A CA 1
ATOM 1488 C C . THR A 1 184 ? 13.025 -4.098 -42.196 1.00 41.56 184 THR A C 1
ATOM 1490 O O . THR A 1 184 ? 13.972 -4.877 -42.155 1.00 41.56 184 THR A O 1
ATOM 1493 N N . GLY A 1 185 ? 11.760 -4.497 -42.308 1.00 47.53 185 GLY A N 1
ATOM 1494 C CA . GLY A 1 185 ? 11.351 -5.759 -42.913 1.00 47.53 185 GLY A CA 1
ATOM 1495 C C . GLY A 1 185 ? 10.621 -5.442 -44.212 1.00 47.53 185 GLY A C 1
ATOM 1496 O O . GLY A 1 185 ? 9.397 -5.348 -44.206 1.00 47.53 185 GLY A O 1
ATOM 1497 N N . TYR A 1 186 ? 11.390 -5.211 -45.273 1.00 42.19 186 TYR A N 1
ATOM 1498 C CA . TYR A 1 186 ? 10.991 -5.368 -46.670 1.00 42.19 186 TYR A CA 1
ATOM 1499 C C . TYR A 1 186 ? 12.156 -6.031 -47.395 1.00 42.19 186 TYR A C 1
ATOM 1501 O O . TYR A 1 186 ? 13.300 -5.573 -47.165 1.00 42.19 186 TYR A O 1
#

Radius of gyration: 24.64 Å; Cα contacts (8 Å, |Δi|>4): 169; chains: 1; bounding box: 55×48×82 Å

InterPro domains:
  IPR002013 SAC domain [PF02383] (22-167)

Solvent-accessible surface area (backbone atoms only — not comparable to full-atom values): 12605 Å² total; per-residue (Å²): 140,89,74,77,78,64,54,72,80,66,47,83,77,85,78,86,78,44,50,66,78,44,76,77,47,76,48,63,92,42,97,91,49,68,42,28,41,36,31,31,57,38,68,43,79,77,48,70,47,91,88,79,34,54,33,30,32,50,55,36,70,46,76,44,69,73,55,95,64,80,85,70,92,76,83,41,50,73,36,75,88,81,49,71,82,80,77,73,82,79,83,81,86,80,84,87,81,86,86,81,91,88,77,86,88,87,83,88,84,91,76,90,83,78,101,79,52,71,66,64,56,50,51,54,53,52,51,53,54,50,52,51,53,54,49,53,53,53,50,41,52,46,52,71,58,77,68,49,72,47,37,95,84,45,73,80,91,53,55,71,71,61,48,56,66,75,76,50,72,104,61,61,76,93,71,62,79,74,87,83,82,84,82,83,91,125

Secondary structure (DSSP, 8-state):
---SSSHHHHSSS-----B-SEEEEEEESSTTSPEEEEEEEEEEEEEEETTTEEEEEEEEEEEEE-SSSPPP---PBPPTTT-TT-------------S-TTS-----------TT-HHHHHHHHHHHHHHHHHHHHHHHHHHTS---EE-SSS-TTS-HHHHHHHSS-S--GGGS-----S----

Organism: Ophiophagus hannah (NCBI:txid8665)

Sequence (186 aa):
SSSAATDLLLAWNPICLGLIEGIIGKIQLHTDLPWWLLLIRQKVVVGKLPGDHDVCKITKIVAIPLSEAEPQDLDLEPCKKHHFGIYKTEKITQSPDDSKFLLRTFTQIKTNVSSSNKKKVKESKEKERLERRLLEELFKMFMDADSFYYSLTYDLTNSVQRQSACEKTNLPLWKKKIPIEQFTGY

Mean predicted aligned error: 16.03 Å